Protein AF-A0A7S3ETW7-F1 (afdb_monomer)

Mean predicted aligned error: 9.95 Å

Solvent-accessible surface area (backbone atoms only — not comparable to full-atom values): 14357 Å² total; per-residue (Å²): 55,62,54,40,37,80,46,70,47,62,83,70,75,50,86,71,61,64,45,83,48,42,62,71,45,24,70,68,78,42,96,50,74,45,80,48,69,39,69,87,60,52,66,72,36,57,55,90,88,41,56,71,96,73,86,56,98,66,63,85,38,64,68,42,52,50,44,25,51,54,39,51,50,49,39,64,79,65,43,31,34,60,44,13,33,56,50,21,52,50,46,52,54,56,48,57,66,46,36,82,32,25,59,31,53,52,49,77,51,70,40,21,36,39,35,37,45,34,34,15,64,34,66,87,80,60,42,66,25,55,50,72,59,38,52,48,53,53,49,46,25,33,71,77,63,62,47,89,65,44,65,80,54,61,31,31,37,38,51,63,72,66,60,80,61,46,71,35,52,46,35,68,53,49,31,47,52,46,46,42,30,50,78,72,65,37,42,52,94,56,35,62,60,55,31,53,50,47,46,56,60,29,68,75,41,77,81,83,80,65,56,71,66,52,48,54,50,47,54,56,44,54,56,56,59,40,70,73,37,71,75,52,42,53,53,50,40,57,69,67,70,68,79,82,78,87,84,83,81,85,82,88,135

pLDDT: mean 85.45, std 20.32, range [30.09, 98.62]

Nearest PDB structures (foldseek):
  6gwi-assembly1_A  TM=8.695E-01  e=1.321E-10  Halomonas elongata DSM 2581
  3dxv-assembly1_B  TM=8.583E-01  e=7.375E-10  Achromobacter obae
  5m4d-assembly1_A-2  TM=8.325E-01  e=6.244E-10  Rhizobium freirei PRF 81
  2zuk-assembly1_A  TM=8.601E-01  e=1.603E-09  Achromobacter obae
  7qyf-assembly2_B  TM=8.055E-01  e=4.476E-10  Acidihalobacter

Organism: NCBI:txid156174

Structure (mmCIF, N/CA/C/O backbone):
data_AF-A0A7S3ETW7-F1
#
_entry.id   AF-A0A7S3ETW7-F1
#
loop_
_atom_site.group_PDB
_atom_site.id
_atom_site.type_symbol
_atom_site.label_atom_id
_atom_site.label_alt_id
_atom_site.label_comp_id
_atom_site.label_asym_id
_atom_site.label_entity_id
_atom_site.label_seq_id
_atom_site.pdbx_PDB_ins_code
_atom_site.Cartn_x
_atom_site.Cartn_y
_atom_site.Cartn_z
_atom_site.occupancy
_atom_site.B_iso_or_equiv
_atom_site.auth_seq_id
_atom_site.auth_comp_id
_atom_site.auth_asym_id
_atom_site.auth_atom_id
_atom_site.pdbx_PDB_model_num
ATOM 1 N N . GLY A 1 1 ? 4.527 -5.239 -9.289 1.00 93.31 1 GLY A N 1
ATOM 2 C CA . GLY A 1 1 ? 4.814 -5.814 -7.963 1.00 93.31 1 GLY A CA 1
ATOM 3 C C . GLY A 1 1 ? 3.889 -5.313 -6.867 1.00 93.31 1 GLY A C 1
ATOM 4 O O . GLY A 1 1 ? 3.435 -6.108 -6.065 1.00 93.31 1 GLY A O 1
ATOM 5 N N . ARG A 1 2 ? 3.605 -4.005 -6.783 1.00 96.50 2 ARG A N 1
ATOM 6 C CA . ARG A 1 2 ? 2.940 -3.395 -5.615 1.00 96.50 2 ARG A CA 1
ATOM 7 C C . ARG A 1 2 ? 1.516 -3.904 -5.317 1.00 96.50 2 ARG A C 1
ATOM 9 O O . ARG A 1 2 ? 1.164 -4.036 -4.151 1.00 96.50 2 ARG A O 1
ATOM 16 N N . ALA A 1 3 ? 0.727 -4.188 -6.349 1.00 96.38 3 ALA A N 1
ATOM 17 C CA . ALA A 1 3 ? -0.653 -4.658 -6.211 1.00 96.38 3 ALA A CA 1
ATOM 18 C C . ALA A 1 3 ? -0.772 -6.187 -6.035 1.00 96.38 3 ALA A C 1
ATOM 20 O O . ALA A 1 3 ? -1.863 -6.723 -6.149 1.00 96.38 3 ALA A O 1
ATOM 21 N N . GLY A 1 4 ? 0.341 -6.893 -5.794 1.00 95.88 4 GLY A N 1
ATOM 22 C CA . GLY A 1 4 ? 0.354 -8.359 -5.721 1.00 95.88 4 GLY A CA 1
ATOM 23 C C . GLY A 1 4 ? 0.509 -9.047 -7.075 1.00 95.88 4 GLY A C 1
ATOM 24 O O . GLY A 1 4 ? 0.453 -10.259 -7.146 1.00 95.88 4 GLY A O 1
ATOM 25 N N . GLU A 1 5 ? 0.757 -8.291 -8.141 1.00 96.50 5 GLU A N 1
ATOM 26 C CA . GLU A 1 5 ? 1.078 -8.817 -9.469 1.00 96.50 5 GLU A CA 1
ATOM 27 C C . GLU A 1 5 ? 2.242 -8.052 -10.083 1.00 96.50 5 GLU A C 1
ATOM 29 O O . 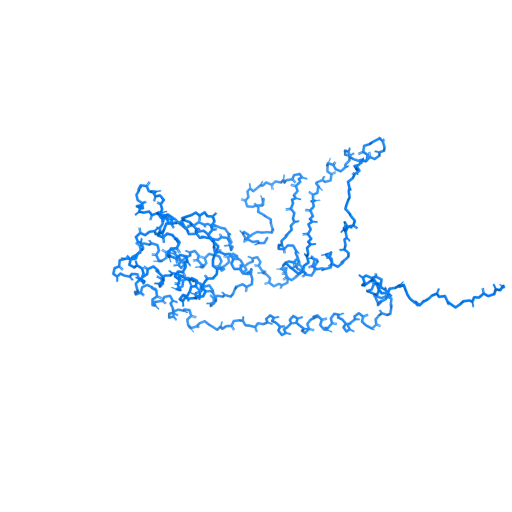GLU A 1 5 ? 2.533 -6.924 -9.662 1.00 96.50 5 GLU A O 1
ATOM 34 N N . TRP A 1 6 ? 2.899 -8.617 -11.101 1.00 94.94 6 TRP A N 1
ATOM 35 C CA . TRP A 1 6 ? 4.006 -7.944 -11.804 1.00 94.94 6 TRP A CA 1
ATOM 36 C C . TRP A 1 6 ? 3.592 -6.563 -12.316 1.00 94.94 6 TRP A C 1
ATOM 38 O O . TRP A 1 6 ? 4.266 -5.571 -12.022 1.00 94.94 6 TRP A O 1
ATOM 48 N N . PHE A 1 7 ? 2.421 -6.484 -12.946 1.00 96.25 7 PHE A N 1
ATOM 49 C CA . PHE A 1 7 ? 1.817 -5.251 -13.438 1.00 96.25 7 PHE A CA 1
ATOM 50 C C . PHE A 1 7 ? 0.331 -5.217 -13.088 1.00 96.25 7 PHE A C 1
ATOM 52 O O . PHE A 1 7 ? -0.345 -6.233 -13.199 1.00 96.25 7 PHE A O 1
ATOM 59 N N . GLY A 1 8 ? -0.191 -4.045 -12.711 1.00 94.25 8 GLY A N 1
ATOM 60 C CA . GLY A 1 8 ? -1.600 -3.902 -12.319 1.00 94.25 8 GLY A CA 1
ATOM 61 C C . GLY A 1 8 ? -2.587 -4.282 -13.427 1.00 94.25 8 GLY A C 1
ATOM 62 O O . GLY A 1 8 ? -3.630 -4.848 -13.136 1.00 94.25 8 GLY A O 1
ATOM 63 N N . VAL A 1 9 ? -2.223 -4.070 -14.697 1.00 95.25 9 VAL A N 1
ATOM 64 C CA . VAL A 1 9 ? -3.044 -4.458 -15.861 1.00 95.25 9 VAL A CA 1
ATOM 65 C C . VAL A 1 9 ? -3.357 -5.957 -15.909 1.00 95.25 9 VAL A C 1
ATOM 67 O O . VAL A 1 9 ? -4.415 -6.334 -16.402 1.00 95.25 9 VAL A O 1
ATOM 70 N N . ARG A 1 10 ? -2.495 -6.810 -15.329 1.00 95.25 10 ARG A N 1
ATOM 71 C CA . ARG A 1 10 ? -2.739 -8.258 -15.246 1.00 95.25 10 ARG A CA 1
ATOM 72 C C . ARG A 1 10 ? -3.917 -8.599 -14.342 1.00 95.25 10 ARG A C 1
ATOM 74 O O . ARG A 1 10 ? -4.672 -9.500 -14.673 1.00 95.25 10 ARG A O 1
ATOM 81 N N . LEU A 1 11 ? -4.114 -7.840 -13.263 1.00 94.31 11 LEU A N 1
ATOM 82 C CA . LEU A 1 11 ? -5.273 -8.003 -12.379 1.00 94.31 11 LEU A CA 1
ATOM 83 C C . LEU A 1 11 ? -6.588 -7.677 -13.097 1.00 94.31 11 LEU A C 1
ATOM 85 O O . LEU A 1 11 ? -7.629 -8.212 -12.742 1.00 94.31 11 LEU A O 1
ATOM 89 N N . ALA A 1 12 ? -6.534 -6.804 -14.104 1.00 93.00 12 ALA A N 1
ATOM 90 C CA . ALA A 1 12 ? -7.686 -6.418 -14.908 1.00 93.00 12 ALA A CA 1
ATOM 91 C C . ALA A 1 12 ? -7.866 -7.284 -16.171 1.00 93.00 12 ALA A C 1
ATOM 93 O O . ALA A 1 12 ? -8.784 -7.029 -16.942 1.00 93.00 12 ALA A O 1
ATOM 94 N N . GLY A 1 13 ? -6.981 -8.256 -16.430 1.00 95.62 13 GLY A N 1
ATOM 95 C CA . GLY A 1 13 ? -6.994 -9.028 -17.679 1.00 95.62 13 GLY A CA 1
ATOM 96 C C . GLY A 1 13 ? -6.744 -8.180 -18.935 1.00 95.62 13 GLY A C 1
ATOM 97 O O . GLY A 1 13 ? -7.158 -8.561 -20.025 1.00 95.62 13 GLY A O 1
ATOM 98 N N . VAL A 1 14 ? -6.089 -7.022 -18.795 1.00 95.56 14 VAL A N 1
ATOM 99 C CA . VAL A 1 14 ? -5.861 -6.072 -19.892 1.00 95.56 14 VAL A CA 1
ATOM 100 C C . VAL A 1 14 ? -4.467 -6.257 -20.484 1.00 95.56 14 VAL A C 1
ATOM 102 O O . VAL A 1 14 ? -3.468 -6.279 -19.760 1.00 95.56 14 VAL A O 1
ATOM 105 N N . GLN A 1 15 ? -4.394 -6.301 -21.815 1.00 94.44 15 GLN A N 1
ATOM 106 C CA . GLN A 1 15 ? -3.150 -6.198 -22.576 1.00 94.44 15 GLN A CA 1
ATOM 107 C C . GLN A 1 15 ? -3.006 -4.771 -23.133 1.00 94.44 15 GLN A C 1
ATOM 109 O O . GLN A 1 15 ? -3.675 -4.432 -24.108 1.00 94.44 15 GLN A O 1
ATOM 114 N N . PRO A 1 16 ? -2.178 -3.911 -22.516 1.00 94.50 16 PRO A N 1
ATOM 115 C CA . PRO A 1 16 ? -2.035 -2.531 -22.954 1.00 94.50 16 PRO A CA 1
ATOM 116 C C . PRO A 1 16 ? -1.105 -2.402 -24.165 1.00 94.50 16 PRO A C 1
ATOM 118 O O . PRO A 1 16 ? -0.108 -3.111 -24.290 1.00 94.50 16 PRO A O 1
ATOM 121 N N . ASP A 1 17 ? -1.391 -1.409 -25.000 1.00 94.44 17 ASP A N 1
ATOM 122 C CA . ASP A 1 17 ? -0.510 -0.960 -26.080 1.00 94.44 17 ASP A CA 1
ATOM 123 C C . ASP A 1 17 ? 0.677 -0.126 -25.606 1.00 94.44 17 ASP A C 1
ATOM 125 O O . ASP A 1 17 ? 1.761 -0.156 -26.189 1.00 94.44 17 ASP A O 1
ATOM 129 N N . LEU A 1 18 ? 0.448 0.648 -24.550 1.00 95.19 18 LEU A N 1
ATOM 130 C CA . LEU A 1 18 ? 1.395 1.583 -23.971 1.00 95.19 18 LEU A CA 1
ATOM 131 C C . LEU A 1 18 ? 1.361 1.425 -22.453 1.00 95.19 18 LEU A C 1
ATOM 133 O O . LEU A 1 18 ? 0.289 1.350 -21.849 1.00 95.19 18 LEU A O 1
ATOM 137 N N . MET A 1 19 ? 2.529 1.409 -21.817 1.00 96.38 19 MET A N 1
ATOM 138 C CA . MET A 1 19 ? 2.645 1.397 -20.360 1.00 96.38 19 MET A CA 1
ATOM 139 C C . MET A 1 19 ? 3.656 2.431 -19.882 1.00 96.38 19 MET A C 1
ATOM 141 O O . MET A 1 19 ? 4.736 2.568 -20.446 1.00 96.38 19 MET A O 1
ATOM 145 N N . SER A 1 20 ? 3.332 3.104 -18.779 1.00 96.69 20 SER A N 1
ATOM 146 C CA . SER A 1 20 ? 4.262 3.981 -18.067 1.00 96.69 20 SER A CA 1
ATOM 147 C C . SER A 1 20 ? 4.770 3.291 -16.802 1.00 96.69 20 SER A C 1
ATOM 149 O O . SER A 1 20 ? 3.981 2.866 -15.954 1.00 96.69 20 SER A O 1
ATOM 151 N N . LEU A 1 21 ? 6.091 3.173 -16.671 1.00 96.88 21 LEU A N 1
ATOM 152 C CA . LEU A 1 21 ? 6.770 2.539 -15.541 1.00 96.88 21 LEU A CA 1
ATOM 153 C C . LEU A 1 21 ? 7.750 3.528 -14.904 1.00 96.88 21 LEU A C 1
ATOM 155 O O . LEU A 1 21 ? 8.465 4.238 -15.602 1.00 96.88 21 LEU A O 1
ATOM 159 N N . SER A 1 22 ? 7.801 3.581 -13.573 1.00 96.44 22 SER A N 1
ATOM 160 C CA . SER A 1 22 ? 8.731 4.425 -12.803 1.00 96.44 22 SER A CA 1
ATOM 161 C C . SER A 1 22 ? 8.717 3.976 -11.329 1.00 96.44 22 SER A C 1
ATOM 163 O O . SER A 1 22 ? 8.374 2.827 -11.041 1.00 96.44 22 SER A O 1
ATOM 165 N N . LYS A 1 23 ? 9.029 4.866 -10.379 1.00 96.31 23 LYS A N 1
ATOM 166 C CA . LYS A 1 23 ? 8.943 4.673 -8.921 1.00 96.31 23 LYS A CA 1
ATOM 167 C C . LYS A 1 23 ? 9.633 3.383 -8.456 1.00 96.31 23 LYS A C 1
ATOM 169 O O . LYS A 1 23 ? 10.847 3.341 -8.309 1.00 96.31 23 LYS A O 1
ATOM 174 N N . GLY A 1 24 ? 8.850 2.321 -8.252 1.00 95.19 24 GLY A N 1
ATOM 175 C CA . GLY A 1 24 ? 9.335 1.010 -7.828 1.00 95.19 24 GLY A CA 1
ATOM 176 C C . GLY A 1 24 ? 10.252 0.325 -8.840 1.00 95.19 24 GLY A C 1
ATOM 177 O O . GLY A 1 24 ? 10.905 -0.635 -8.459 1.00 95.19 24 GLY A O 1
ATOM 178 N N . LEU A 1 25 ? 10.333 0.819 -10.083 1.00 95.94 25 LEU A N 1
ATOM 179 C CA . LEU A 1 25 ? 11.259 0.318 -11.102 1.00 95.94 25 LEU A CA 1
ATOM 180 C C . LEU A 1 25 ? 12.718 0.354 -10.627 1.00 95.94 25 LEU A C 1
ATOM 182 O O . LEU A 1 25 ? 13.453 -0.582 -10.894 1.00 95.94 25 LEU A O 1
ATOM 186 N N . THR A 1 26 ? 13.106 1.394 -9.891 1.00 95.50 26 THR A N 1
ATOM 187 C CA . THR A 1 26 ? 14.449 1.555 -9.305 1.00 95.50 26 THR A CA 1
ATOM 188 C C . THR A 1 26 ? 14.414 1.544 -7.779 1.00 95.50 26 THR A C 1
ATOM 190 O O . THR A 1 26 ? 15.363 1.991 -7.144 1.00 95.50 26 THR A O 1
ATOM 193 N N . ALA A 1 27 ? 13.285 1.149 -7.176 1.00 94.81 27 ALA A N 1
ATOM 194 C CA . ALA A 1 27 ? 13.011 1.252 -5.738 1.00 94.81 27 ALA A CA 1
ATOM 195 C C . ALA A 1 27 ? 13.289 2.643 -5.113 1.00 94.81 27 ALA A C 1
ATOM 197 O O . ALA A 1 27 ? 13.424 2.761 -3.900 1.00 94.81 27 ALA A O 1
ATOM 198 N N . GLY A 1 28 ? 13.330 3.705 -5.929 1.00 94.44 28 GLY A N 1
ATOM 199 C CA . GLY A 1 28 ? 13.664 5.063 -5.490 1.00 94.44 28 GLY A CA 1
ATOM 200 C C . GLY A 1 28 ? 15.163 5.385 -5.431 1.00 94.44 28 GLY A C 1
ATOM 201 O O . GLY A 1 28 ? 15.500 6.519 -5.114 1.00 94.44 28 GLY A O 1
ATOM 202 N N . TYR A 1 29 ? 16.056 4.449 -5.779 1.00 94.50 29 TYR A N 1
ATOM 203 C CA . TYR A 1 29 ? 17.510 4.676 -5.772 1.00 94.50 29 TYR A CA 1
ATOM 204 C C . TYR A 1 29 ? 17.994 5.606 -6.891 1.00 94.50 29 TYR A C 1
ATOM 206 O O . TYR A 1 29 ? 19.026 6.255 -6.746 1.00 94.50 29 TYR A O 1
ATOM 214 N N . PHE A 1 30 ? 17.270 5.675 -8.011 1.00 95.50 30 PHE A N 1
ATOM 215 C CA . PHE A 1 30 ? 17.608 6.548 -9.136 1.00 95.50 30 PHE A CA 1
ATOM 216 C C . PHE A 1 30 ? 16.337 7.056 -9.837 1.00 95.50 30 PHE A C 1
ATOM 218 O O . PHE A 1 30 ? 15.414 6.259 -10.048 1.00 95.50 30 PHE A O 1
ATOM 225 N N . PRO A 1 31 ? 16.250 8.343 -10.228 1.00 96.31 31 PRO A N 1
ATOM 226 C CA . PRO A 1 31 ? 15.110 8.868 -10.975 1.00 96.31 31 PRO A CA 1
ATOM 227 C C . PRO A 1 31 ? 15.067 8.257 -12.381 1.00 96.31 31 PRO A C 1
ATOM 229 O O . PRO A 1 31 ? 15.891 8.568 -13.236 1.00 96.31 31 PRO A O 1
ATOM 232 N N . PHE A 1 32 ? 14.108 7.364 -12.626 1.00 94.31 32 PHE A N 1
ATOM 233 C CA . PHE A 1 32 ? 14.017 6.633 -13.888 1.00 94.31 32 PHE A CA 1
ATOM 234 C C . PHE A 1 32 ? 12.562 6.387 -14.289 1.00 94.31 32 PHE A C 1
ATOM 236 O O . PHE A 1 32 ? 11.705 6.082 -13.449 1.00 94.31 32 PHE A O 1
ATOM 243 N N . GLY A 1 33 ? 12.284 6.527 -15.581 1.00 96.06 33 GLY A N 1
ATOM 244 C CA . GLY A 1 33 ? 10.968 6.326 -16.172 1.00 96.06 33 GLY A CA 1
ATOM 245 C C . GLY A 1 33 ? 11.086 5.619 -17.516 1.00 96.06 33 GLY A C 1
ATOM 246 O O . GLY A 1 33 ? 12.054 5.821 -18.242 1.00 96.06 33 GLY A O 1
ATOM 247 N N . VAL A 1 34 ? 10.104 4.780 -17.829 1.00 95.62 34 VAL A N 1
ATOM 248 C CA . VAL A 1 34 ? 10.030 4.015 -19.076 1.00 95.62 34 VAL A CA 1
ATOM 249 C C . VAL A 1 34 ? 8.628 4.159 -19.652 1.00 95.62 34 VAL A C 1
ATOM 251 O O . VAL A 1 34 ? 7.642 3.897 -18.961 1.00 95.62 34 VAL A O 1
ATOM 254 N N . ALA A 1 35 ? 8.552 4.547 -20.923 1.00 94.38 35 ALA A N 1
ATOM 255 C CA . ALA A 1 35 ? 7.371 4.374 -21.755 1.00 94.38 35 ALA A CA 1
ATOM 256 C C . ALA A 1 35 ? 7.566 3.086 -22.565 1.00 94.38 35 ALA A C 1
ATOM 258 O O . ALA A 1 35 ? 8.355 3.052 -23.505 1.00 94.38 35 ALA A O 1
ATOM 259 N N . ALA A 1 36 ? 6.911 2.004 -22.148 1.00 93.75 36 ALA A N 1
ATOM 260 C CA . ALA A 1 36 ? 6.931 0.748 -22.883 1.00 93.75 36 ALA A CA 1
ATOM 261 C C . ALA A 1 36 ? 5.863 0.794 -23.977 1.00 93.75 36 ALA A C 1
ATOM 263 O O . ALA A 1 36 ? 4.715 1.150 -23.705 1.00 93.75 36 ALA A O 1
ATOM 264 N N . VAL A 1 37 ? 6.255 0.430 -25.195 1.00 92.25 37 VAL A N 1
ATOM 265 C CA . VAL A 1 37 ? 5.415 0.488 -26.392 1.00 92.25 37 VAL A CA 1
ATOM 266 C C . VAL A 1 37 ? 5.309 -0.906 -26.985 1.00 92.25 37 VAL A C 1
ATOM 268 O O . VAL A 1 37 ? 6.316 -1.594 -27.149 1.00 92.25 37 VAL A O 1
ATOM 271 N N . HIS A 1 38 ? 4.090 -1.339 -27.292 1.00 92.50 38 HIS A N 1
ATOM 272 C CA . HIS A 1 38 ? 3.864 -2.601 -27.976 1.00 92.50 38 HIS A CA 1
ATOM 273 C C . HIS A 1 38 ? 4.446 -2.545 -29.395 1.00 92.50 38 HIS A C 1
ATOM 275 O O . HIS A 1 38 ? 4.234 -1.571 -30.116 1.00 92.50 38 HIS A O 1
ATOM 281 N N . ALA A 1 39 ? 5.123 -3.611 -29.832 1.00 89.44 39 ALA A N 1
ATOM 282 C CA . ALA A 1 39 ? 5.825 -3.657 -31.121 1.00 89.44 39 ALA A CA 1
ATOM 283 C C . ALA A 1 39 ? 4.937 -3.266 -32.319 1.00 89.44 39 ALA A C 1
ATOM 285 O O . ALA A 1 39 ? 5.381 -2.554 -33.211 1.00 89.44 39 ALA A O 1
ATOM 286 N N . ARG A 1 40 ? 3.646 -3.634 -32.288 1.00 88.56 40 ARG A N 1
ATOM 287 C CA . ARG A 1 40 ? 2.660 -3.261 -33.325 1.00 88.56 40 ARG A CA 1
ATOM 288 C C . ARG A 1 40 ? 2.536 -1.754 -33.582 1.00 88.56 40 ARG A C 1
ATOM 290 O O . ARG A 1 40 ? 2.116 -1.370 -34.664 1.00 88.56 40 ARG A O 1
ATOM 297 N N . LEU A 1 41 ? 2.869 -0.922 -32.595 1.00 88.88 41 LEU A N 1
ATOM 298 C CA . LEU A 1 41 ? 2.855 0.534 -32.724 1.00 88.88 41 LEU A CA 1
ATOM 299 C C . LEU A 1 41 ? 4.207 1.104 -33.158 1.00 88.88 41 LEU A C 1
ATOM 301 O O . LEU A 1 41 ? 4.248 2.216 -33.666 1.00 88.88 41 LEU A O 1
ATOM 305 N N . VAL A 1 42 ? 5.304 0.364 -32.978 1.00 86.06 42 VAL A N 1
ATOM 306 C CA . VAL A 1 42 ? 6.654 0.832 -33.326 1.00 86.06 42 VAL A CA 1
ATOM 307 C C . VAL A 1 42 ? 6.780 1.040 -34.834 1.00 86.06 42 VAL A C 1
ATOM 309 O O . VAL A 1 42 ? 7.304 2.068 -35.251 1.00 86.06 42 VAL A O 1
ATOM 312 N N . HIS A 1 43 ? 6.196 0.146 -35.641 1.00 81.94 43 HIS A N 1
ATOM 313 C CA . HIS A 1 43 ? 6.191 0.251 -37.106 1.00 81.94 43 HIS A CA 1
ATOM 314 C C . HIS A 1 43 ? 5.571 1.548 -37.637 1.00 81.94 43 HIS A C 1
ATOM 316 O O . HIS A 1 43 ? 5.943 2.011 -38.710 1.00 81.94 43 HIS A O 1
ATOM 322 N N . ALA A 1 44 ? 4.658 2.174 -36.885 1.00 83.25 44 ALA A N 1
ATOM 323 C CA . ALA A 1 44 ? 4.076 3.457 -37.276 1.00 83.25 44 ALA A CA 1
ATOM 324 C C . ALA A 1 44 ? 5.101 4.607 -37.263 1.00 83.25 44 ALA A C 1
ATOM 326 O O . ALA A 1 44 ? 4.846 5.646 -37.864 1.00 83.25 44 ALA A O 1
ATOM 327 N N . PHE A 1 45 ? 6.245 4.418 -36.597 1.00 82.88 45 PHE A N 1
ATOM 328 C CA . PHE A 1 45 ? 7.308 5.412 -36.446 1.00 82.88 45 PHE A CA 1
ATOM 329 C C . PHE A 1 45 ? 8.603 5.033 -37.183 1.00 82.88 45 PHE A C 1
ATOM 331 O O . PHE A 1 45 ? 9.645 5.662 -36.981 1.00 82.88 45 PHE A O 1
ATOM 338 N N . GLU A 1 46 ? 8.565 3.991 -38.016 1.00 82.50 46 GLU A N 1
ATOM 339 C CA . GLU A 1 46 ? 9.719 3.530 -38.786 1.00 82.50 46 GLU A CA 1
ATOM 340 C C . GLU A 1 46 ? 9.834 4.280 -40.123 1.00 82.50 46 GLU A C 1
ATOM 342 O O . GLU A 1 46 ? 8.865 4.428 -40.868 1.00 82.50 46 GLU A O 1
ATOM 347 N N . GLY A 1 47 ? 11.053 4.725 -40.447 1.00 76.06 47 GLY A N 1
ATOM 348 C CA . GLY A 1 47 ? 11.380 5.367 -41.724 1.00 76.06 47 GLY A CA 1
ATOM 349 C C . GLY A 1 47 ? 10.965 6.839 -41.830 1.00 76.06 47 GLY A C 1
ATOM 350 O O . GLY A 1 47 ? 10.092 7.331 -41.121 1.00 76.06 47 GLY A O 1
ATOM 351 N N . ALA A 1 48 ? 11.622 7.581 -42.724 1.00 71.69 48 ALA A N 1
ATOM 352 C CA . ALA A 1 48 ? 11.211 8.946 -43.048 1.00 71.69 48 ALA A CA 1
ATOM 353 C C . ALA A 1 48 ? 9.886 8.924 -43.843 1.00 71.69 48 ALA A C 1
ATOM 355 O O . ALA A 1 48 ? 9.740 8.070 -44.719 1.00 71.69 48 ALA A O 1
ATOM 356 N N . PRO A 1 49 ? 8.934 9.845 -43.591 1.00 80.44 49 PRO A N 1
ATOM 357 C CA . PRO A 1 49 ? 8.983 10.986 -42.665 1.00 80.44 49 PRO A CA 1
ATOM 358 C C . PRO A 1 49 ? 8.447 10.688 -41.247 1.00 80.44 49 PRO A C 1
ATOM 360 O O . PRO A 1 49 ? 8.262 11.612 -40.462 1.00 80.44 49 PRO A O 1
ATOM 363 N N . ASN A 1 50 ? 8.189 9.425 -40.908 1.00 82.06 50 ASN A N 1
ATOM 364 C CA . ASN A 1 50 ? 7.448 9.016 -39.709 1.00 82.06 50 ASN A CA 1
ATOM 365 C C . ASN A 1 50 ? 8.305 8.900 -38.433 1.00 82.06 50 ASN A C 1
ATOM 367 O O . ASN A 1 50 ? 7.799 8.503 -37.384 1.00 82.06 50 ASN A O 1
ATOM 371 N N . LEU A 1 51 ? 9.594 9.250 -38.499 1.00 81.88 51 LEU A N 1
ATOM 372 C CA . LEU A 1 51 ? 10.498 9.220 -37.348 1.00 81.88 51 LEU A CA 1
ATOM 373 C C . LEU A 1 51 ? 9.962 10.095 -36.210 1.00 81.88 51 LEU A C 1
ATOM 375 O O . LEU A 1 51 ? 9.658 11.267 -36.416 1.00 81.88 51 LEU A O 1
ATOM 379 N N . MET A 1 52 ? 9.904 9.546 -34.997 1.00 81.75 52 MET A N 1
ATOM 380 C CA . MET A 1 52 ? 9.438 10.270 -33.814 1.00 81.75 52 MET A CA 1
ATOM 381 C C . MET A 1 52 ? 10.563 11.154 -33.238 1.00 81.75 52 MET A C 1
ATOM 383 O O . MET A 1 52 ? 11.516 10.613 -32.669 1.00 81.75 52 MET A O 1
ATOM 387 N N . PRO A 1 53 ? 10.479 12.501 -33.313 1.00 83.69 53 PRO A N 1
ATOM 388 C CA . PRO A 1 53 ? 11.508 13.396 -32.789 1.00 83.69 53 PRO A CA 1
ATOM 389 C C . PRO A 1 53 ? 11.323 13.587 -31.277 1.00 83.69 53 PRO A C 1
ATOM 391 O O . PRO A 1 53 ? 10.967 14.664 -30.801 1.00 83.69 53 PRO A O 1
ATOM 394 N N . HIS A 1 54 ? 11.517 12.515 -30.509 1.00 88.44 54 HIS A N 1
ATOM 395 C CA . HIS A 1 54 ? 11.348 12.519 -29.060 1.00 88.44 54 HIS A CA 1
ATOM 396 C C . HIS A 1 54 ? 12.556 11.900 -28.360 1.00 88.44 54 HIS A C 1
ATOM 398 O O . HIS A 1 54 ? 12.969 10.783 -28.661 1.00 88.44 54 HIS A O 1
ATOM 404 N N . GLY A 1 55 ? 13.103 12.624 -27.390 1.00 85.75 55 GLY A N 1
ATOM 405 C CA . GLY A 1 55 ? 14.220 12.174 -26.577 1.00 85.75 55 GLY A CA 1
ATOM 406 C C . GLY A 1 55 ? 14.572 13.217 -25.528 1.00 85.75 55 GLY A C 1
ATOM 407 O O . GLY A 1 55 ? 14.381 14.415 -25.727 1.00 85.75 55 GLY A O 1
ATOM 408 N N . PHE A 1 56 ? 15.082 12.750 -24.398 1.00 91.19 56 PHE A N 1
ATOM 409 C CA . PHE A 1 56 ? 15.619 13.580 -23.328 1.00 91.19 56 PHE A CA 1
ATOM 410 C C . PHE A 1 56 ? 17.126 13.362 -23.241 1.00 91.19 56 PHE A C 1
ATOM 412 O O . PHE A 1 56 ? 17.611 12.273 -23.548 1.00 91.19 56 PHE A O 1
ATOM 419 N N . THR A 1 57 ? 17.862 14.351 -22.731 1.00 93.50 57 THR A N 1
ATOM 420 C CA . THR A 1 57 ? 19.323 14.269 -22.547 1.00 93.50 57 THR A CA 1
ATOM 421 C C . THR A 1 57 ? 19.759 13.014 -21.784 1.00 93.50 57 THR A C 1
ATOM 423 O O . THR A 1 57 ? 20.793 12.434 -22.087 1.00 93.50 57 THR A O 1
ATOM 426 N N . ASN A 1 58 ? 18.937 12.559 -20.830 1.00 91.31 58 ASN A N 1
ATOM 427 C CA . ASN A 1 58 ? 19.230 11.411 -19.967 1.00 91.31 58 ASN A CA 1
ATOM 428 C C . ASN A 1 58 ? 18.460 10.135 -20.365 1.00 91.31 58 ASN A C 1
ATOM 430 O O . ASN A 1 58 ? 18.338 9.209 -19.557 1.00 91.3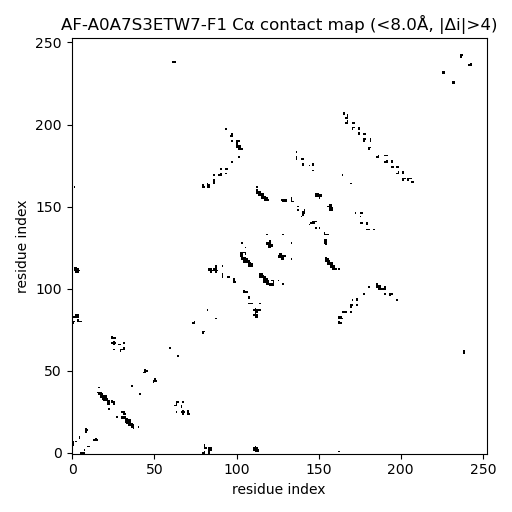1 58 ASN A O 1
ATOM 434 N N . CYS A 1 59 ? 17.900 10.069 -21.578 1.00 92.31 59 CYS A N 1
ATOM 435 C CA . CYS A 1 59 ? 17.264 8.849 -22.077 1.00 92.31 59 CYS A CA 1
ATOM 436 C C . CYS A 1 59 ? 18.256 7.680 -22.065 1.00 92.31 59 CYS A C 1
ATOM 438 O O . CYS A 1 59 ? 19.365 7.791 -22.575 1.00 92.31 59 CYS A O 1
ATOM 440 N N . GLY A 1 60 ? 17.852 6.552 -21.475 1.00 91.81 60 GLY A N 1
ATOM 441 C CA . GLY A 1 60 ? 18.698 5.358 -21.405 1.00 91.81 60 GLY A CA 1
ATOM 442 C C . GLY A 1 60 ? 19.918 5.494 -20.488 1.00 91.81 60 GLY A C 1
ATOM 443 O O . GLY A 1 60 ? 20.876 4.746 -20.663 1.00 91.81 60 GLY A O 1
ATOM 444 N N . HIS A 1 61 ? 19.901 6.421 -19.516 1.00 95.94 61 HIS A N 1
ATOM 445 C CA . HIS A 1 61 ? 21.043 6.648 -18.626 1.00 95.94 61 HIS A CA 1
ATOM 446 C C . HIS A 1 61 ? 21.518 5.337 -17.958 1.00 95.94 61 HIS A C 1
ATOM 448 O O . HIS A 1 61 ? 20.745 4.722 -17.213 1.00 95.94 61 HIS A O 1
ATOM 454 N N . PRO A 1 62 ? 22.790 4.925 -18.138 1.00 93.50 62 PRO A N 1
ATOM 455 C CA . PRO A 1 62 ? 23.259 3.583 -17.781 1.00 93.50 62 PRO A CA 1
ATOM 456 C C . PRO A 1 62 ? 23.135 3.273 -16.285 1.00 93.50 62 PRO A C 1
ATOM 458 O O . PRO A 1 62 ? 22.750 2.167 -15.918 1.00 93.50 62 PRO A O 1
ATOM 461 N N . VAL A 1 63 ? 23.367 4.258 -15.410 1.00 94.62 63 VAL A N 1
ATOM 462 C CA . VAL A 1 63 ? 23.174 4.097 -13.954 1.00 94.62 63 VAL A CA 1
ATOM 463 C C . VAL A 1 63 ? 21.709 3.812 -13.595 1.00 94.62 63 VAL A C 1
ATOM 465 O O . VAL A 1 63 ? 21.434 2.948 -12.764 1.00 94.62 63 VAL A O 1
ATOM 468 N N . GLY A 1 64 ? 20.757 4.487 -14.248 1.00 93.56 64 GLY A N 1
ATOM 469 C CA . GLY A 1 64 ? 19.331 4.246 -14.033 1.00 93.56 64 GLY A CA 1
ATOM 470 C C . GLY A 1 64 ? 18.903 2.868 -14.534 1.00 93.56 64 GLY A C 1
ATOM 471 O O . GLY A 1 64 ? 18.182 2.159 -13.832 1.00 93.56 64 GLY A O 1
ATOM 472 N N . CYS A 1 65 ? 19.424 2.450 -15.692 1.00 94.38 65 CYS A N 1
ATOM 473 C CA . CYS A 1 65 ? 19.234 1.100 -16.225 1.00 94.38 65 CYS A CA 1
ATOM 474 C C . CYS A 1 65 ? 19.777 0.028 -15.266 1.00 94.38 65 CYS A C 1
ATOM 476 O O . CYS A 1 65 ? 19.067 -0.928 -14.958 1.00 94.38 65 CYS A O 1
ATOM 478 N N . ALA A 1 66 ? 20.994 0.202 -14.741 1.00 95.25 66 ALA A N 1
ATOM 479 C CA . ALA A 1 66 ? 21.603 -0.733 -13.794 1.00 95.25 66 ALA A CA 1
ATOM 480 C C . ALA A 1 66 ? 20.793 -0.846 -12.490 1.00 95.25 66 ALA A C 1
ATOM 482 O O . ALA A 1 66 ? 20.509 -1.954 -12.032 1.00 95.25 66 ALA A O 1
ATOM 483 N N . ALA A 1 67 ? 20.348 0.284 -11.927 1.00 94.50 67 ALA A N 1
ATOM 484 C CA . ALA A 1 67 ? 19.486 0.296 -10.745 1.00 94.50 67 ALA A CA 1
ATOM 485 C C . ALA A 1 67 ? 18.144 -0.416 -10.997 1.00 94.50 67 ALA A C 1
ATOM 487 O O . ALA A 1 67 ? 17.647 -1.139 -10.127 1.00 94.50 67 ALA A O 1
ATOM 488 N N . ALA A 1 68 ? 17.562 -0.241 -12.188 1.00 95.69 68 ALA A N 1
ATOM 489 C CA . ALA A 1 68 ? 16.323 -0.909 -12.569 1.00 95.69 68 ALA A CA 1
ATOM 490 C C . ALA A 1 68 ? 16.498 -2.430 -12.696 1.00 95.69 68 ALA A C 1
ATOM 492 O O . ALA A 1 68 ? 15.699 -3.186 -12.142 1.00 95.69 68 ALA A O 1
ATOM 493 N N . ILE A 1 69 ? 17.564 -2.883 -13.365 1.00 96.38 69 ILE A N 1
ATOM 494 C CA . ILE A 1 69 ? 17.890 -4.310 -13.514 1.00 96.38 69 ILE A CA 1
ATOM 495 C C . ILE A 1 69 ? 18.082 -4.955 -12.139 1.00 96.38 69 ILE A C 1
ATOM 497 O O . ILE A 1 69 ? 17.390 -5.923 -11.826 1.00 96.38 69 ILE A O 1
ATOM 501 N N . ALA A 1 70 ? 18.920 -4.363 -11.282 1.00 96.12 70 ALA A N 1
ATOM 502 C CA . ALA A 1 70 ? 19.172 -4.874 -9.936 1.00 96.12 70 ALA A CA 1
ATOM 503 C C . ALA A 1 70 ? 17.885 -4.960 -9.095 1.00 96.12 70 ALA A C 1
ATOM 505 O O . ALA A 1 70 ? 17.667 -5.931 -8.370 1.00 96.12 70 ALA A O 1
ATOM 506 N N . THR A 1 71 ? 16.990 -3.975 -9.220 1.00 96.38 71 THR A N 1
ATOM 507 C CA . THR A 1 71 ? 15.692 -3.987 -8.530 1.00 96.38 71 THR A CA 1
ATOM 508 C C . THR A 1 71 ? 14.799 -5.128 -9.028 1.00 96.38 71 THR A C 1
ATOM 510 O O . THR A 1 71 ? 14.200 -5.843 -8.224 1.00 96.38 71 THR A O 1
ATOM 513 N N . ILE A 1 72 ? 14.709 -5.330 -10.346 1.00 96.25 72 ILE A N 1
ATOM 514 C CA . ILE A 1 72 ? 13.907 -6.406 -10.947 1.00 96.25 72 ILE A CA 1
ATOM 515 C C . ILE A 1 72 ? 14.455 -7.782 -10.550 1.00 96.25 72 ILE A C 1
ATOM 517 O O . ILE A 1 72 ? 13.676 -8.667 -10.196 1.00 96.25 72 ILE A O 1
ATOM 521 N N . GLU A 1 73 ? 15.774 -7.966 -10.583 1.00 95.94 73 GLU A N 1
ATOM 522 C CA . GLU A 1 73 ? 16.436 -9.199 -10.145 1.00 95.94 73 GLU A CA 1
ATOM 523 C C . GLU A 1 73 ? 16.158 -9.489 -8.675 1.00 95.94 73 GLU A C 1
ATOM 525 O O . GLU A 1 73 ? 15.744 -10.597 -8.336 1.00 95.94 73 GLU A O 1
ATOM 530 N N . TYR A 1 74 ? 16.293 -8.478 -7.816 1.00 95.62 74 TYR A N 1
ATOM 531 C CA . TYR A 1 74 ? 15.993 -8.606 -6.397 1.00 95.62 74 TYR A CA 1
ATOM 532 C C . TYR A 1 74 ? 14.535 -9.032 -6.159 1.00 95.62 74 TYR A C 1
ATOM 534 O O . TYR A 1 74 ? 14.286 -9.942 -5.365 1.00 95.62 74 TYR A O 1
ATOM 542 N N . ILE A 1 75 ? 13.578 -8.431 -6.880 1.00 96.12 75 ILE A N 1
ATOM 543 C CA . ILE A 1 75 ? 12.153 -8.792 -6.797 1.00 96.12 75 ILE A CA 1
ATOM 544 C C . ILE A 1 75 ? 11.931 -10.271 -7.135 1.00 96.12 75 ILE A C 1
ATOM 546 O O . ILE A 1 75 ? 11.160 -10.929 -6.436 1.00 96.12 75 ILE A O 1
ATOM 550 N N . LYS A 1 76 ? 12.600 -10.790 -8.176 1.00 95.50 76 LYS A N 1
ATOM 551 C CA . LYS A 1 76 ? 12.502 -12.202 -8.589 1.00 95.50 76 LYS A CA 1
ATOM 552 C C . LYS A 1 76 ? 13.136 -13.140 -7.565 1.00 95.50 76 LYS A C 1
ATOM 554 O O . LYS A 1 76 ? 12.508 -14.109 -7.161 1.00 95.50 76 LYS A O 1
ATOM 559 N N . GLN A 1 77 ? 14.370 -12.852 -7.156 1.00 95.88 77 GLN A N 1
ATOM 560 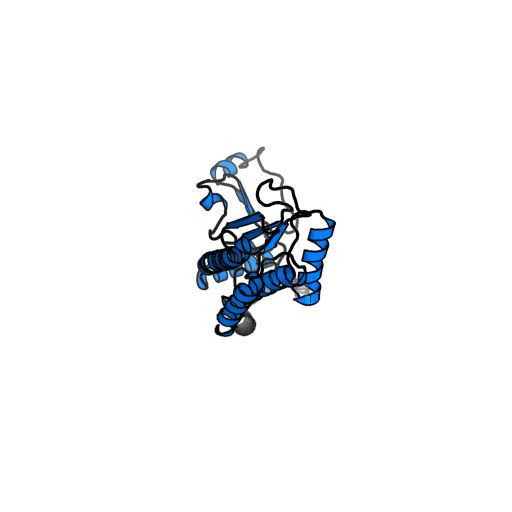C CA . GLN A 1 77 ? 15.172 -13.735 -6.302 1.00 95.88 77 GLN A CA 1
ATOM 561 C C . GLN A 1 77 ? 14.596 -13.894 -4.891 1.00 95.88 77 GLN A C 1
ATOM 563 O O . GLN A 1 77 ? 14.797 -14.931 -4.270 1.00 95.88 77 GLN A O 1
ATOM 568 N N . ASN A 1 78 ? 13.900 -12.875 -4.384 1.00 94.06 78 ASN A N 1
ATOM 569 C CA . ASN A 1 78 ? 13.407 -12.842 -3.004 1.00 94.06 78 ASN A CA 1
ATOM 570 C C . ASN A 1 78 ? 11.886 -13.011 -2.899 1.00 94.06 78 ASN A C 1
ATOM 572 O O . ASN A 1 78 ? 11.329 -12.725 -1.843 1.00 94.06 78 ASN A O 1
ATOM 576 N N . ASP A 1 79 ? 11.219 -13.400 -3.992 1.00 95.81 79 ASP A N 1
ATOM 577 C CA . ASP A 1 79 ? 9.757 -13.510 -4.080 1.00 95.81 79 ASP A CA 1
ATOM 578 C C . ASP A 1 79 ? 9.020 -12.313 -3.442 1.00 95.81 79 ASP A C 1
ATOM 580 O O . ASP A 1 79 ? 8.135 -12.420 -2.587 1.00 95.81 79 ASP A O 1
ATOM 584 N N . VAL A 1 80 ? 9.424 -11.104 -3.842 1.00 97.00 80 VAL A N 1
ATOM 585 C CA . VAL A 1 80 ? 8.878 -9.876 -3.246 1.00 97.00 80 VAL A CA 1
ATOM 586 C C . VAL A 1 80 ? 7.383 -9.734 -3.549 1.00 97.00 80 VAL A C 1
ATOM 588 O O . VAL A 1 80 ? 6.650 -9.132 -2.767 1.00 97.00 80 VAL A O 1
ATOM 591 N N . ILE A 1 81 ? 6.910 -10.279 -4.675 1.00 97.50 81 ILE A N 1
ATOM 592 C CA . ILE A 1 81 ? 5.489 -10.241 -5.041 1.00 97.50 81 ILE A CA 1
ATOM 593 C C . ILE A 1 81 ? 4.678 -11.185 -4.149 1.00 97.50 81 ILE A C 1
ATOM 595 O O . ILE A 1 81 ? 3.648 -10.743 -3.638 1.00 97.50 81 ILE A O 1
AT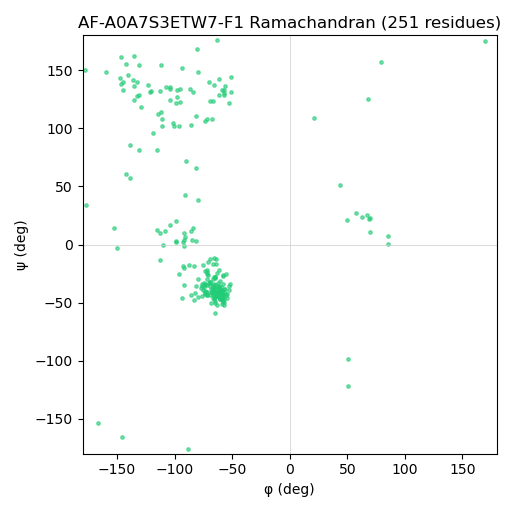OM 599 N N . GLY A 1 82 ? 5.162 -12.404 -3.884 1.00 97.81 82 GLY A N 1
ATOM 600 C CA . GLY A 1 82 ? 4.539 -13.304 -2.914 1.00 97.81 82 GLY A CA 1
ATOM 601 C C . GLY A 1 82 ? 4.475 -12.683 -1.517 1.00 97.81 82 GLY A C 1
ATOM 602 O O . GLY A 1 82 ? 3.417 -12.687 -0.885 1.00 97.81 82 GLY A O 1
ATOM 603 N N . ASN A 1 83 ? 5.546 -12.015 -1.064 1.00 97.06 83 ASN A N 1
ATOM 604 C CA . ASN A 1 83 ? 5.505 -11.273 0.204 1.00 97.06 83 ASN A CA 1
ATOM 605 C C . ASN A 1 83 ? 4.464 -10.141 0.186 1.00 97.06 83 ASN A C 1
ATOM 607 O O . ASN A 1 83 ? 3.724 -9.968 1.151 1.00 97.06 83 ASN A O 1
ATOM 611 N N . VAL A 1 84 ? 4.375 -9.377 -0.907 1.00 98.19 84 VAL A N 1
ATOM 612 C CA . VAL A 1 84 ? 3.383 -8.303 -1.070 1.00 98.19 84 VAL A CA 1
ATOM 613 C C . VAL A 1 84 ? 1.948 -8.823 -0.986 1.00 98.19 84 VAL A C 1
ATOM 615 O O . VAL A 1 84 ? 1.107 -8.143 -0.396 1.00 98.19 84 VAL A O 1
ATOM 618 N N . GLN A 1 85 ? 1.662 -9.989 -1.568 1.00 97.56 85 GLN A N 1
ATOM 619 C CA . GLN A 1 85 ? 0.358 -10.642 -1.450 1.00 97.56 85 GLN A CA 1
ATOM 620 C C . GLN A 1 85 ? 0.109 -11.049 0.007 1.00 97.56 85 GLN A C 1
ATOM 622 O O . GLN A 1 85 ? -0.789 -10.504 0.647 1.00 97.56 85 GLN A O 1
ATOM 627 N N . ALA A 1 86 ? 0.986 -11.886 0.571 1.00 97.44 86 ALA A N 1
ATOM 628 C CA . ALA A 1 86 ? 0.818 -12.454 1.907 1.00 97.44 86 ALA A CA 1
ATOM 629 C C . ALA A 1 86 ? 0.693 -11.389 3.009 1.00 97.44 86 ALA A C 1
ATOM 631 O O . ALA A 1 86 ? -0.224 -11.426 3.828 1.00 97.44 86 ALA A O 1
ATOM 632 N N . ARG A 1 87 ? 1.602 -10.409 3.030 1.00 97.75 87 ARG A N 1
ATOM 633 C CA . ARG A 1 87 ? 1.594 -9.322 4.021 1.00 97.75 87 ARG A CA 1
ATOM 634 C C . ARG A 1 87 ? 0.449 -8.337 3.782 1.00 97.75 87 ARG A C 1
ATOM 636 O O . ARG A 1 87 ? -0.045 -7.724 4.722 1.00 97.75 87 ARG A O 1
ATOM 643 N N . GLY A 1 88 ? 0.036 -8.167 2.528 1.00 97.94 88 GLY A N 1
ATOM 644 C CA . GLY A 1 88 ? -1.101 -7.333 2.160 1.00 97.94 88 GLY A CA 1
ATOM 645 C C . GLY A 1 88 ? -2.425 -7.885 2.681 1.00 97.94 88 GLY A C 1
ATOM 646 O O . GLY A 1 88 ? -3.216 -7.140 3.263 1.00 97.94 88 GLY A O 1
ATOM 647 N N . ASP A 1 89 ? -2.642 -9.187 2.491 1.00 98.00 89 ASP A N 1
ATOM 648 C CA . ASP A 1 89 ? -3.813 -9.905 2.998 1.00 98.00 89 ASP A CA 1
ATOM 649 C C . ASP A 1 89 ? -3.829 -9.924 4.524 1.00 98.00 89 ASP A C 1
ATOM 651 O O . ASP A 1 89 ? -4.845 -9.594 5.130 1.00 98.00 89 ASP A O 1
ATOM 655 N N . GLU A 1 90 ? -2.683 -10.193 5.150 1.00 98.19 90 GLU A N 1
ATOM 656 C CA . GLU A 1 90 ? -2.533 -10.132 6.604 1.00 98.19 90 GLU A CA 1
ATOM 657 C C . GLU A 1 90 ? -2.862 -8.743 7.164 1.00 98.19 90 GLU A C 1
ATOM 659 O O . GLU A 1 90 ? -3.647 -8.622 8.101 1.00 98.19 90 GLU A O 1
ATOM 664 N N . MET A 1 91 ? -2.332 -7.678 6.558 1.00 98.38 91 MET A N 1
ATOM 665 C CA . MET A 1 91 ? -2.631 -6.309 6.975 1.00 98.38 91 MET A CA 1
ATOM 666 C C . MET A 1 91 ? -4.129 -6.000 6.888 1.00 98.38 91 MET A C 1
ATOM 668 O O . MET A 1 91 ? -4.690 -5.429 7.821 1.00 98.38 91 MET A O 1
ATOM 672 N N . ARG A 1 92 ? -4.797 -6.385 5.791 1.00 98.44 92 ARG A N 1
ATOM 673 C CA . ARG A 1 92 ? -6.250 -6.193 5.646 1.00 98.44 92 ARG A CA 1
ATOM 674 C C . ARG A 1 92 ? -7.048 -7.041 6.632 1.00 98.44 92 ARG A C 1
ATOM 676 O O . ARG A 1 92 ? -8.026 -6.535 7.170 1.00 98.44 92 ARG A O 1
ATOM 683 N N . ALA A 1 93 ? -6.630 -8.275 6.908 1.00 98.50 93 ALA A N 1
ATOM 684 C CA . ALA A 1 93 ? -7.277 -9.134 7.896 1.00 98.50 93 ALA A CA 1
ATOM 685 C C . ALA A 1 93 ? -7.190 -8.533 9.309 1.00 98.50 93 ALA A C 1
ATOM 687 O O . ALA A 1 93 ? -8.193 -8.475 10.017 1.00 98.50 93 ALA A O 1
ATOM 688 N N . LEU A 1 94 ? -6.022 -8.012 9.698 1.00 98.62 94 LEU A N 1
ATOM 689 C CA . LEU A 1 94 ? -5.840 -7.347 10.991 1.00 98.62 94 LEU A CA 1
ATOM 690 C C . LEU A 1 94 ? -6.668 -6.061 11.098 1.00 98.62 94 LEU A C 1
ATOM 692 O O . LEU A 1 94 ? -7.355 -5.858 12.094 1.00 98.62 94 LEU A O 1
ATOM 696 N N . LEU A 1 95 ? -6.674 -5.220 10.060 1.00 98.62 95 LEU A N 1
ATOM 697 C CA . LEU A 1 95 ? -7.540 -4.035 10.019 1.00 98.62 95 LEU A CA 1
ATOM 698 C C . LEU A 1 95 ? -9.027 -4.422 10.072 1.00 98.62 95 LEU A C 1
ATOM 700 O O . LEU A 1 95 ? -9.820 -3.741 10.719 1.00 98.62 95 LEU A O 1
ATOM 704 N N . GLY A 1 96 ? -9.398 -5.538 9.440 1.00 98.50 96 GLY A N 1
ATOM 705 C CA . GLY A 1 96 ? -10.743 -6.105 9.474 1.00 98.50 96 GLY A CA 1
ATOM 706 C C . GLY A 1 96 ? -11.190 -6.549 10.868 1.00 98.50 96 GLY A C 1
ATOM 707 O O . GLY A 1 96 ? -12.385 -6.539 11.132 1.00 98.50 96 GLY A O 1
ATOM 708 N N . ARG A 1 97 ? -10.260 -6.863 11.781 1.00 98.56 97 ARG A N 1
ATOM 709 C CA . ARG A 1 97 ? -10.570 -7.101 13.204 1.00 98.56 97 ARG A CA 1
ATOM 710 C C . ARG A 1 97 ? -10.888 -5.804 13.946 1.00 98.56 97 ARG A C 1
ATOM 712 O O . ARG A 1 97 ? -11.726 -5.812 14.833 1.00 98.56 97 ARG A O 1
ATOM 719 N N . LEU A 1 98 ? -10.247 -4.691 13.582 1.00 98.44 98 LEU A N 1
ATOM 720 C CA . LEU A 1 98 ? -10.488 -3.382 14.205 1.00 98.44 98 LEU A CA 1
ATOM 721 C C . LEU A 1 98 ? -11.801 -2.744 13.728 1.00 98.44 98 LEU A C 1
ATOM 723 O O . LEU A 1 98 ? -12.481 -2.059 14.488 1.00 98.44 98 LEU A O 1
ATOM 727 N N . ALA A 1 99 ? -12.152 -2.939 12.455 1.00 97.69 99 ALA A N 1
ATOM 728 C CA . ALA A 1 99 ? -13.245 -2.217 11.807 1.00 97.69 99 ALA A CA 1
ATOM 729 C C . ALA A 1 99 ? -14.636 -2.397 12.447 1.00 97.69 99 ALA A C 1
ATOM 731 O O . ALA A 1 99 ? -15.360 -1.400 12.511 1.00 97.69 99 ALA A O 1
ATOM 732 N N . PRO A 1 100 ? -15.053 -3.589 12.921 1.00 97.88 100 PRO A N 1
ATOM 733 C CA . PRO A 1 100 ? -16.331 -3.762 13.614 1.00 97.88 100 PRO A CA 1
ATOM 734 C C . PRO A 1 100 ? -16.434 -2.913 14.882 1.00 97.88 100 PRO A C 1
ATOM 736 O O . PRO A 1 100 ? -17.486 -2.334 15.128 1.00 97.88 100 PRO A O 1
ATOM 739 N N . HIS A 1 101 ? -15.317 -2.769 15.595 1.00 98.31 101 HIS A N 1
ATOM 740 C CA . HIS A 1 101 ? -15.215 -2.118 16.902 1.00 98.31 101 HIS A CA 1
ATOM 741 C C . HIS A 1 101 ? -14.856 -0.631 16.828 1.00 98.31 101 HIS A C 1
ATOM 743 O O . HIS A 1 101 ? -14.695 0.031 17.850 1.00 98.31 101 HIS A O 1
ATOM 749 N N . SER A 1 102 ? -14.720 -0.083 15.618 1.00 98.06 102 SER A N 1
ATOM 750 C CA . SER A 1 102 ? -14.531 1.348 15.402 1.00 98.06 102 SER A CA 1
ATOM 751 C C . SER A 1 102 ? -15.809 2.016 14.910 1.00 98.06 102 SER A C 1
ATOM 753 O O . SER A 1 102 ? -16.462 1.541 13.969 1.00 98.06 102 SER A O 1
ATOM 755 N N . SER A 1 103 ? -16.113 3.176 15.494 1.00 97.56 103 SER A N 1
ATOM 756 C CA . SER A 1 103 ? -17.246 4.012 15.091 1.00 97.56 103 SER A CA 1
ATOM 757 C C . SER A 1 103 ? -17.030 4.705 13.744 1.00 97.56 103 SER A C 1
ATOM 759 O O . SER A 1 103 ? -18.003 4.961 13.041 1.00 97.56 103 SER A O 1
ATOM 761 N N . ILE A 1 104 ? -15.774 4.937 13.341 1.00 98.00 104 ILE A N 1
ATOM 762 C CA . ILE A 1 104 ? -15.450 5.746 12.155 1.00 98.00 104 ILE A CA 1
ATOM 763 C C . ILE A 1 104 ? -14.827 4.970 10.994 1.00 98.00 104 ILE A C 1
ATOM 765 O O . ILE A 1 104 ? -14.747 5.512 9.898 1.00 98.00 104 ILE A O 1
ATOM 769 N N . VAL A 1 105 ? -14.370 3.725 11.172 1.00 98.31 105 VAL A N 1
ATOM 770 C CA . VAL A 1 105 ? -13.831 2.930 10.048 1.00 98.31 105 VAL A CA 1
ATOM 771 C C . VAL A 1 105 ? -14.984 2.476 9.152 1.00 98.31 105 VAL A C 1
ATOM 773 O O . VAL A 1 105 ? -15.761 1.593 9.514 1.00 98.31 105 VAL A O 1
ATOM 776 N N . GLY A 1 106 ? -15.109 3.099 7.980 1.00 97.56 106 GLY A N 1
ATOM 777 C CA . GLY A 1 106 ? -16.230 2.910 7.062 1.00 97.56 106 GLY A CA 1
ATOM 778 C C . GLY A 1 106 ? -16.015 1.826 6.012 1.00 97.56 106 GLY A C 1
ATOM 779 O O . GLY A 1 106 ? -16.987 1.164 5.636 1.00 97.56 106 GLY A O 1
ATOM 780 N N . ASP 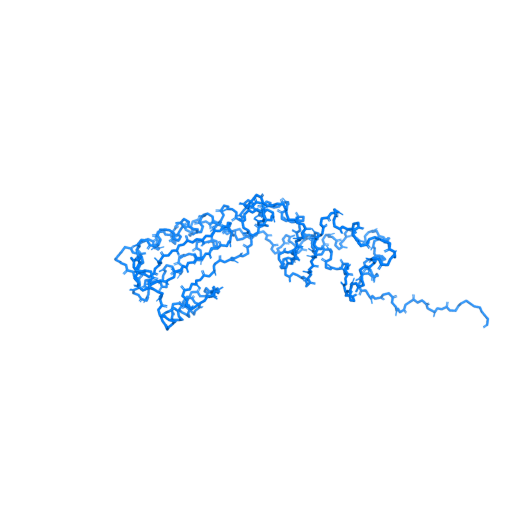A 1 107 ? -14.779 1.672 5.536 1.00 97.50 107 ASP A N 1
ATOM 781 C CA . ASP A 1 107 ? -14.386 0.674 4.539 1.00 97.50 107 ASP A CA 1
ATOM 782 C C . ASP A 1 107 ? -12.870 0.405 4.580 1.00 97.50 107 ASP A C 1
ATOM 784 O O . ASP A 1 107 ? -12.072 1.303 4.868 1.00 97.50 107 ASP A O 1
ATOM 788 N N . ILE A 1 108 ? -12.476 -0.830 4.263 1.00 98.25 108 ILE A N 1
ATOM 789 C CA . ILE A 1 108 ? -11.080 -1.242 4.094 1.00 98.25 108 ILE A CA 1
ATOM 790 C C . ILE A 1 108 ? -10.968 -1.954 2.755 1.00 98.25 108 ILE A C 1
ATOM 792 O O . ILE A 1 108 ? -11.545 -3.019 2.551 1.00 98.25 108 ILE A O 1
ATOM 796 N N . ARG A 1 109 ? -10.164 -1.398 1.853 1.00 96.69 109 ARG A N 1
ATOM 797 C CA . ARG A 1 109 ? -10.011 -1.927 0.493 1.00 96.69 109 ARG A CA 1
ATOM 798 C C . ARG A 1 109 ? -8.582 -1.831 0.008 1.00 96.69 109 ARG A C 1
ATOM 800 O O . ARG A 1 109 ? -7.809 -0.989 0.463 1.00 96.69 109 ARG A O 1
ATOM 807 N N . GLY A 1 110 ? -8.216 -2.687 -0.933 1.00 95.75 110 GLY A N 1
ATOM 808 C CA . GLY A 1 110 ? -6.846 -2.732 -1.407 1.00 95.75 110 GLY A CA 1
ATOM 809 C C . GLY A 1 110 ? -6.527 -3.923 -2.290 1.00 95.75 110 GLY A C 1
ATOM 810 O O . GLY A 1 110 ? -7.346 -4.818 -2.461 1.00 95.75 110 GLY A O 1
ATOM 811 N N . ALA A 1 111 ? -5.307 -3.927 -2.819 1.00 96.12 111 ALA A N 1
ATOM 812 C CA . ALA A 1 111 ? -4.734 -5.040 -3.569 1.00 96.12 111 ALA A CA 1
ATOM 813 C C . ALA A 1 111 ? -3.233 -5.130 -3.277 1.00 96.12 111 ALA A C 1
ATOM 815 O O . ALA A 1 111 ? -2.527 -4.113 -3.295 1.00 96.12 111 ALA A O 1
ATOM 816 N N . GLY A 1 112 ? -2.737 -6.338 -2.989 1.00 96.44 112 GLY A N 1
ATOM 817 C CA . GLY A 1 112 ? -1.368 -6.541 -2.511 1.00 96.44 112 GLY A CA 1
ATOM 818 C C . GLY A 1 112 ? -1.061 -5.617 -1.333 1.00 96.44 112 GLY A C 1
ATOM 819 O O . GLY A 1 112 ? -1.795 -5.600 -0.352 1.00 96.44 112 GLY A O 1
ATOM 820 N N . MET A 1 113 ? -0.038 -4.776 -1.462 1.00 95.69 113 MET A N 1
ATOM 821 C CA . MET A 1 113 ? 0.424 -3.866 -0.407 1.00 95.69 113 MET A CA 1
ATOM 822 C C . MET A 1 113 ? -0.099 -2.429 -0.586 1.00 95.69 113 MET A C 1
ATOM 824 O O . MET A 1 113 ? 0.507 -1.473 -0.109 1.00 95.69 113 MET A O 1
ATOM 828 N N . LEU A 1 114 ? -1.175 -2.247 -1.352 1.00 95.56 114 LEU A N 1
ATOM 829 C CA . LEU A 1 114 ? -1.934 -0.999 -1.396 1.00 95.56 114 LEU A CA 1
ATOM 830 C C . LEU A 1 114 ? -3.178 -1.200 -0.552 1.00 95.56 114 LEU A C 1
ATOM 832 O O . LEU A 1 114 ? -4.099 -1.868 -1.011 1.00 95.56 114 LEU A O 1
ATOM 836 N N . THR A 1 115 ? -3.207 -0.624 0.644 1.00 97.50 115 THR A N 1
ATOM 837 C CA . THR A 1 115 ? -4.374 -0.694 1.524 1.00 97.50 115 THR A CA 1
ATOM 838 C C . THR A 1 115 ? -4.882 0.707 1.823 1.00 97.50 115 THR A C 1
ATOM 840 O O . THR A 1 115 ? -4.108 1.604 2.146 1.00 97.50 115 THR A O 1
ATOM 843 N N . CYS A 1 116 ? -6.188 0.897 1.693 1.00 97.69 116 CYS A N 1
ATOM 844 C CA . CYS A 1 116 ? -6.901 2.115 2.031 1.00 97.69 116 CYS A CA 1
ATOM 845 C C . CYS A 1 116 ? -7.814 1.837 3.225 1.00 97.69 116 CYS A C 1
ATOM 847 O O . CYS A 1 116 ? -8.554 0.852 3.202 1.00 97.69 116 CYS A O 1
ATOM 849 N N . VAL A 1 117 ? -7.774 2.712 4.227 1.00 98.31 117 VAL A N 1
ATOM 850 C CA . VAL A 1 117 ? -8.755 2.763 5.314 1.00 98.31 117 VAL A CA 1
ATOM 851 C C . VAL A 1 117 ? -9.543 4.051 5.140 1.00 98.31 117 VAL A C 1
ATOM 853 O O . VAL A 1 117 ? -8.981 5.146 5.215 1.00 98.31 117 VAL A O 1
ATOM 856 N N . GLU A 1 118 ? -10.830 3.918 4.849 1.00 98.00 118 GLU A N 1
ATOM 857 C CA . GLU A 1 118 ? -11.739 5.047 4.702 1.00 98.00 118 GLU A CA 1
ATOM 858 C C . GLU A 1 118 ? -12.473 5.315 6.008 1.00 98.00 118 GLU A C 1
ATOM 860 O O . GLU A 1 118 ? -13.003 4.394 6.632 1.00 98.00 118 GLU A O 1
ATOM 865 N N . PHE A 1 119 ? -12.523 6.589 6.391 1.00 98.25 119 PHE A N 1
ATOM 866 C CA . PHE A 1 119 ? -13.195 7.042 7.592 1.00 98.25 119 PHE A CA 1
ATOM 867 C C . PHE A 1 119 ? -14.485 7.791 7.262 1.00 98.25 119 PHE A C 1
ATOM 869 O O . PHE A 1 119 ? -14.528 8.653 6.379 1.00 98.25 119 PHE A O 1
ATOM 876 N N . VAL A 1 120 ? -15.536 7.475 8.006 1.00 98.19 120 VAL A N 1
ATOM 877 C CA . VAL A 1 120 ? -16.884 8.030 7.874 1.00 98.19 120 VAL A CA 1
ATOM 878 C C . VAL A 1 120 ? -17.390 8.469 9.243 1.00 98.19 120 VAL A C 1
ATOM 880 O O . VAL A 1 120 ? -16.954 7.948 10.263 1.00 98.19 120 VAL A O 1
ATOM 883 N N . GLU A 1 121 ? -18.301 9.431 9.264 1.00 96.50 121 GLU A N 1
ATOM 884 C CA . GLU A 1 121 ? -19.004 9.845 10.481 1.00 96.50 121 GLU A CA 1
ATOM 885 C C . GLU A 1 121 ? -20.102 8.841 10.859 1.00 96.50 121 GLU A C 1
ATOM 887 O O . GLU A 1 121 ? -20.294 8.530 12.029 1.00 96.50 121 GLU A O 1
ATOM 892 N N . ASP A 1 122 ? -20.785 8.286 9.853 1.00 95.38 122 ASP A N 1
ATOM 893 C CA . ASP A 1 122 ? -21.827 7.273 10.019 1.00 95.38 122 ASP A CA 1
ATOM 894 C C . ASP A 1 122 ? -21.620 6.149 8.989 1.00 95.38 122 ASP A C 1
ATOM 896 O O . ASP A 1 122 ? -21.542 6.364 7.774 1.00 95.38 122 ASP A O 1
ATOM 900 N N . LYS A 1 123 ? -21.519 4.911 9.487 1.00 94.94 123 LYS A N 1
ATOM 901 C CA . LYS A 1 123 ? -21.210 3.717 8.682 1.00 94.94 123 LYS A CA 1
ATOM 902 C C . LYS A 1 123 ? -22.358 3.268 7.778 1.00 94.94 123 LYS A C 1
ATOM 904 O O . LYS A 1 123 ? -22.085 2.573 6.796 1.00 94.94 123 LYS A O 1
ATOM 909 N N . ARG A 1 124 ? -23.601 3.645 8.092 1.00 94.69 124 ARG A N 1
ATOM 910 C CA . ARG A 1 124 ? -24.816 3.362 7.316 1.00 94.69 124 ARG A CA 1
ATOM 911 C C . ARG A 1 124 ? -24.992 4.379 6.194 1.00 94.69 124 ARG A C 1
ATOM 913 O O . ARG A 1 124 ? -25.248 3.984 5.063 1.00 94.69 124 ARG A O 1
ATOM 920 N N . THR A 1 125 ? -24.855 5.669 6.492 1.00 96.25 125 THR A N 1
ATOM 921 C CA . THR A 1 125 ? -25.038 6.743 5.499 1.00 96.25 125 THR A CA 1
ATOM 922 C C . THR A 1 125 ? -23.789 6.989 4.654 1.00 96.25 125 THR A C 1
ATOM 924 O O . THR A 1 125 ? -23.892 7.578 3.580 1.00 96.25 125 THR A O 1
ATOM 927 N N . LYS A 1 126 ? -22.616 6.533 5.120 1.00 95.50 126 LYS A N 1
ATOM 928 C CA . LYS A 1 126 ? -21.298 6.763 4.504 1.00 95.50 126 LYS A CA 1
ATOM 929 C C . LYS A 1 126 ? -20.956 8.251 4.355 1.00 95.50 126 LYS A C 1
ATOM 931 O O . LYS A 1 126 ? -20.176 8.630 3.479 1.00 95.50 126 LYS A O 1
ATOM 936 N N . VAL A 1 127 ? -21.514 9.104 5.219 1.00 96.38 127 VAL A N 1
ATOM 937 C CA . VAL A 1 127 ? -21.111 10.513 5.308 1.00 96.38 127 VAL A CA 1
ATOM 938 C C . VAL A 1 127 ? -19.637 10.573 5.699 1.00 96.38 127 VAL A C 1
ATOM 940 O O . VAL A 1 127 ? -19.203 9.912 6.640 1.00 96.38 127 VAL A O 1
ATOM 943 N N . LYS A 1 128 ? -18.849 11.336 4.940 1.00 96.12 128 LYS A N 1
ATOM 944 C CA . LYS A 1 128 ? -17.395 11.439 5.117 1.00 96.12 128 LYS A CA 1
ATOM 945 C C . LYS A 1 128 ? -17.061 11.992 6.496 1.00 96.12 128 LYS A C 1
ATOM 947 O O . LYS A 1 128 ? -17.716 12.924 6.954 1.00 96.12 128 LYS A O 1
ATOM 952 N N . LEU A 1 129 ? -15.992 11.480 7.103 1.00 96.69 129 LEU A N 1
ATOM 953 C CA . LEU A 1 129 ? -15.495 12.035 8.355 1.00 96.69 129 LEU A CA 1
ATOM 954 C C . LEU A 1 129 ? -15.123 13.522 8.161 1.00 96.69 129 LEU A C 1
ATOM 956 O O . LEU A 1 129 ? -14.426 13.846 7.190 1.00 96.69 129 LEU A O 1
ATOM 960 N N . PRO A 1 130 ? -15.533 14.435 9.060 1.00 96.12 130 PRO A N 1
ATOM 961 C CA . PRO A 1 130 ? -15.135 15.833 8.981 1.00 96.12 130 PRO A CA 1
ATOM 962 C C . PRO A 1 130 ? -13.611 15.984 8.960 1.00 96.12 130 PRO A C 1
ATOM 964 O O . PRO A 1 130 ? -12.900 15.371 9.761 1.00 96.12 130 PRO A O 1
ATOM 967 N N . GLN A 1 131 ? -13.099 16.862 8.091 1.00 96.25 131 GLN A N 1
ATOM 968 C CA . GLN A 1 131 ? -11.655 17.053 7.898 1.00 96.25 131 GLN A CA 1
ATOM 969 C C . GLN A 1 131 ? -10.913 17.314 9.218 1.00 96.25 131 GLN A C 1
ATOM 971 O O . GLN A 1 131 ? -9.822 16.790 9.421 1.00 96.25 131 GLN A O 1
ATOM 976 N N . GLY A 1 132 ? -11.498 18.093 10.134 1.00 96.69 132 GLY A N 1
ATOM 977 C CA . GLY A 1 132 ? -10.891 18.370 11.437 1.00 96.69 132 GLY A CA 1
ATOM 978 C C . GLY A 1 132 ? -10.676 17.113 12.287 1.00 96.69 132 GLY A C 1
ATOM 979 O O . GLY A 1 132 ? -9.629 16.982 12.918 1.00 96.69 132 GLY A O 1
ATOM 980 N N . GLN A 1 133 ? -11.622 16.169 12.268 1.00 96.44 133 GLN A N 1
ATOM 981 C CA . GLN A 1 133 ? -11.493 14.895 12.982 1.00 96.44 133 GLN A CA 1
ATOM 982 C C . GLN A 1 133 ? -10.459 13.988 12.306 1.00 96.44 133 GLN A C 1
ATOM 984 O O . GLN A 1 133 ? -9.581 13.453 12.979 1.00 96.44 133 GLN A O 1
ATOM 989 N N . PHE A 1 134 ? -10.478 13.902 10.971 1.00 97.50 134 PHE A N 1
ATOM 990 C CA . PHE A 1 134 ? -9.466 13.152 10.223 1.00 97.50 134 PHE A CA 1
ATOM 991 C C . PHE A 1 134 ? -8.045 13.666 10.494 1.00 97.50 134 PHE A C 1
ATOM 993 O O . PHE A 1 134 ? -7.135 12.879 10.745 1.00 97.50 134 PHE A O 1
ATOM 1000 N N . MET A 1 135 ? -7.846 14.987 10.494 1.00 96.69 135 MET A N 1
ATOM 1001 C CA . MET A 1 135 ? -6.542 15.591 10.774 1.00 96.69 135 MET A CA 1
ATOM 1002 C C . MET A 1 135 ? -6.081 15.337 12.212 1.00 96.69 135 MET A C 1
ATOM 1004 O O . MET A 1 135 ? -4.885 15.156 12.432 1.00 96.69 135 MET A O 1
ATOM 1008 N N . ARG A 1 136 ? -7.004 15.285 13.184 1.00 97.00 136 ARG A N 1
ATOM 1009 C CA . ARG A 1 136 ? -6.688 14.889 14.566 1.00 97.00 136 ARG A CA 1
ATOM 1010 C C . ARG A 1 136 ? -6.228 13.437 14.634 1.00 97.00 136 ARG A C 1
ATOM 1012 O O . ARG A 1 136 ? -5.162 13.189 15.187 1.00 97.00 136 ARG A O 1
ATOM 1019 N N . LEU A 1 137 ? -6.962 12.515 14.010 1.00 97.50 137 LEU A N 1
ATOM 1020 C CA . LEU A 1 137 ? -6.583 11.103 13.917 1.00 97.50 137 LEU A CA 1
ATOM 1021 C C . LEU A 1 137 ? -5.212 10.924 13.258 1.00 97.50 137 LEU A C 1
ATOM 1023 O O . LEU A 1 137 ? -4.333 10.262 13.807 1.00 97.50 137 LEU A O 1
ATOM 1027 N N . HIS A 1 138 ? -5.003 11.567 12.108 1.00 97.12 138 HIS A N 1
ATOM 1028 C CA . HIS A 1 138 ? -3.746 11.509 11.365 1.00 97.12 138 HIS A CA 1
ATOM 1029 C C . HIS A 1 138 ? -2.566 12.045 12.183 1.00 97.12 138 HIS A C 1
ATOM 1031 O O . HIS A 1 138 ? -1.523 11.396 12.280 1.00 97.12 138 HIS A O 1
ATOM 1037 N N . ALA A 1 139 ? -2.744 13.206 12.819 1.00 97.19 139 ALA A N 1
ATOM 1038 C CA . ALA A 1 139 ? -1.716 13.822 13.646 1.00 97.19 139 ALA A CA 1
ATOM 1039 C C . ALA A 1 139 ? -1.416 13.005 14.909 1.00 97.19 139 ALA A C 1
ATOM 1041 O O . ALA A 1 139 ? -0.251 12.923 15.294 1.00 97.19 139 ALA A O 1
ATOM 1042 N N . HIS A 1 140 ? -2.428 12.403 15.540 1.00 98.25 140 HIS A N 1
ATOM 1043 C CA . HIS A 1 140 ? -2.255 11.564 16.728 1.00 98.25 140 HIS A CA 1
ATOM 1044 C C . HIS A 1 140 ? -1.447 10.311 16.401 1.00 98.25 140 HIS A C 1
ATOM 1046 O O . HIS A 1 140 ? -0.405 10.087 17.015 1.00 98.25 140 HIS A O 1
ATOM 1052 N N . ALA A 1 141 ? -1.833 9.580 15.349 1.00 97.56 141 ALA A N 1
ATOM 1053 C CA . ALA A 1 141 ? -1.092 8.412 14.870 1.00 97.56 141 ALA A CA 1
ATOM 1054 C C . ALA A 1 141 ? 0.385 8.742 14.586 1.00 97.56 141 ALA A C 1
ATOM 1056 O O . ALA A 1 141 ? 1.287 7.989 14.958 1.00 97.56 141 ALA A O 1
ATOM 1057 N N . ALA A 1 142 ? 0.654 9.895 13.966 1.00 96.88 142 ALA A N 1
ATOM 1058 C CA . ALA A 1 142 ? 2.013 10.318 13.648 1.00 96.88 142 ALA A CA 1
ATOM 1059 C C . ALA A 1 142 ? 2.821 10.774 14.875 1.00 96.88 142 ALA A C 1
ATOM 1061 O O . ALA A 1 142 ? 4.015 10.483 14.949 1.00 96.88 142 ALA A O 1
ATOM 1062 N N . LYS A 1 143 ? 2.212 11.514 15.810 1.00 97.81 143 LYS A N 1
ATOM 1063 C CA . LYS A 1 143 ? 2.913 12.111 16.961 1.00 97.81 143 LYS A CA 1
ATOM 1064 C C . LYS A 1 143 ? 3.110 11.133 18.113 1.00 97.81 143 LYS A C 1
ATOM 1066 O O . LYS A 1 143 ? 4.179 11.139 18.709 1.00 97.81 143 LYS A O 1
ATOM 1071 N N . VAL A 1 144 ? 2.096 10.327 18.420 1.00 98.06 144 VAL A N 1
ATOM 1072 C CA . VAL A 1 144 ? 2.109 9.407 19.567 1.00 98.06 144 VAL A CA 1
ATOM 1073 C C . VAL A 1 144 ? 2.773 8.089 19.191 1.00 98.06 144 VAL A C 1
ATOM 1075 O O . VAL A 1 144 ? 3.618 7.590 19.925 1.00 98.06 144 VAL A O 1
ATOM 1078 N N . TYR A 1 145 ? 2.452 7.565 18.007 1.00 97.12 145 TYR A N 1
ATOM 1079 C CA . TYR A 1 145 ? 2.893 6.236 17.580 1.00 97.12 145 TYR A CA 1
ATOM 1080 C C . TYR A 1 145 ? 3.929 6.244 16.453 1.00 97.12 145 TYR A C 1
ATOM 1082 O O . TYR A 1 145 ? 4.372 5.189 16.006 1.00 97.12 145 TYR A O 1
ATOM 1090 N N . GLY A 1 146 ? 4.320 7.422 15.957 1.00 96.12 146 GLY A N 1
ATOM 1091 C CA . GLY A 1 146 ? 5.310 7.537 14.885 1.00 96.12 146 GLY A CA 1
ATOM 1092 C C . GLY A 1 146 ? 4.821 7.055 13.514 1.00 96.12 146 GLY A C 1
ATOM 1093 O O . GLY A 1 146 ? 5.630 6.946 12.589 1.00 96.12 146 GLY A O 1
ATOM 1094 N N . LEU A 1 147 ? 3.522 6.784 13.337 1.00 95.62 147 LEU A N 1
ATOM 1095 C CA . LEU A 1 147 ? 2.978 6.262 12.084 1.00 95.62 147 LEU A CA 1
ATOM 1096 C C . LEU A 1 147 ? 2.976 7.334 10.985 1.00 95.62 147 LEU A C 1
ATOM 1098 O O . LEU A 1 147 ? 2.169 8.264 10.975 1.00 95.62 147 LEU A O 1
ATOM 1102 N N . ARG A 1 148 ? 3.866 7.183 9.999 1.00 93.50 148 ARG A N 1
ATOM 1103 C CA . ARG A 1 148 ? 3.955 8.065 8.822 1.00 93.50 148 ARG A CA 1
ATOM 1104 C C . ARG A 1 148 ? 3.080 7.548 7.683 1.00 93.50 148 ARG A C 1
ATOM 1106 O O . ARG A 1 148 ? 3.574 7.036 6.682 1.00 93.50 148 ARG A O 1
ATOM 1113 N N . LEU A 1 149 ? 1.768 7.679 7.852 1.00 93.19 149 LEU A N 1
ATOM 1114 C CA . LEU A 1 149 ? 0.778 7.279 6.849 1.00 93.19 149 LEU A CA 1
ATOM 1115 C C . LEU A 1 149 ? 0.394 8.453 5.950 1.00 93.19 149 LEU A C 1
ATOM 1117 O O . LEU A 1 149 ? 0.438 9.614 6.362 1.00 93.19 149 LEU A O 1
ATOM 1121 N N . ARG A 1 150 ? -0.008 8.167 4.711 1.00 92.81 150 ARG A N 1
ATOM 1122 C CA . ARG A 1 150 ? -0.432 9.202 3.763 1.00 92.81 150 ARG A CA 1
ATOM 1123 C C . ARG A 1 150 ? -1.948 9.365 3.800 1.00 92.81 150 ARG A C 1
ATOM 1125 O O . ARG A 1 150 ? -2.661 8.421 3.477 1.00 92.81 150 ARG A O 1
ATOM 1132 N N . GLY A 1 151 ? -2.436 10.573 4.078 1.00 93.50 151 GLY A N 1
ATOM 1133 C CA . GLY A 1 151 ? -3.814 10.941 3.745 1.00 93.50 151 GLY A CA 1
ATOM 1134 C C . GLY A 1 151 ? -3.981 11.042 2.225 1.00 93.50 151 GLY A C 1
ATOM 1135 O O . GLY A 1 151 ? -3.215 11.755 1.571 1.00 93.50 151 GLY A O 1
ATOM 1136 N N . LEU A 1 152 ? -4.918 10.293 1.637 1.00 88.88 152 LEU A N 1
ATOM 1137 C CA . LEU A 1 152 ? -5.206 10.377 0.192 1.00 88.88 152 LEU A CA 1
ATOM 1138 C C . LEU A 1 152 ? -6.124 11.551 -0.138 1.00 88.88 152 LEU A C 1
ATOM 1140 O O . 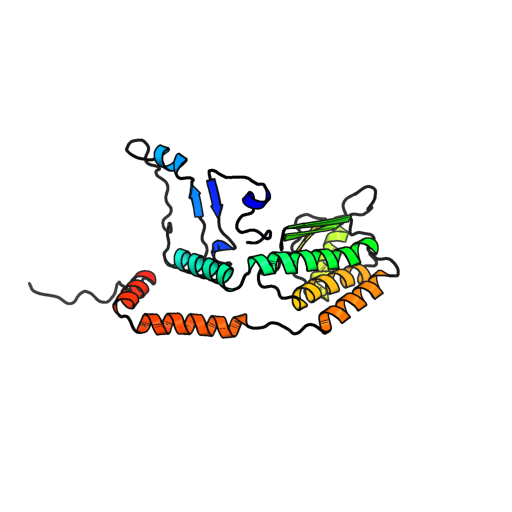LEU A 1 152 ? -5.999 12.184 -1.181 1.00 88.88 152 LEU A O 1
ATOM 1144 N N . ASN A 1 153 ? -7.045 11.811 0.775 1.00 88.38 153 ASN A N 1
ATOM 1145 C CA . ASN A 1 153 ? -7.977 12.921 0.796 1.00 88.38 153 ASN A CA 1
ATOM 1146 C C . ASN A 1 153 ? -8.176 13.307 2.271 1.00 88.38 153 ASN A C 1
ATOM 1148 O O . ASN A 1 153 ? -7.404 12.892 3.138 1.00 88.38 153 ASN A O 1
ATOM 1152 N N . THR A 1 154 ? -9.202 14.092 2.570 1.00 88.94 154 THR A N 1
ATOM 1153 C CA . THR A 1 154 ? -9.463 14.577 3.928 1.00 88.94 154 THR A CA 1
ATOM 1154 C C . THR A 1 154 ? -10.240 13.590 4.811 1.00 88.94 154 THR A C 1
ATOM 1156 O O . THR A 1 154 ? -10.721 14.003 5.859 1.00 88.94 154 THR A O 1
ATOM 1159 N N . TRP A 1 155 ? -10.368 12.313 4.417 1.00 92.62 155 TRP A N 1
ATOM 1160 C CA . TRP A 1 155 ? -11.099 11.276 5.167 1.00 92.62 155 TRP A CA 1
ATOM 1161 C C . TRP A 1 155 ? -10.592 9.835 4.935 1.00 92.62 155 TRP A C 1
ATOM 1163 O O . TRP A 1 155 ? -11.280 8.875 5.269 1.00 92.62 155 TRP A O 1
ATOM 1173 N N . SER A 1 156 ? -9.409 9.624 4.348 1.00 96.19 156 SER A N 1
ATOM 1174 C CA . SER A 1 156 ? -8.884 8.268 4.112 1.00 96.19 156 SER A CA 1
ATOM 1175 C C . SER A 1 156 ? -7.367 8.187 4.200 1.00 96.19 156 SER A C 1
ATOM 1177 O O . SER A 1 156 ? -6.640 9.092 3.778 1.00 96.19 156 SER A O 1
ATOM 1179 N N . LEU A 1 157 ? -6.896 7.066 4.740 1.00 96.81 157 LEU A N 1
ATOM 1180 C CA . LEU A 1 157 ? -5.488 6.728 4.881 1.00 96.81 157 LEU A CA 1
ATOM 1181 C C . LEU A 1 157 ? -5.071 5.695 3.842 1.00 96.81 157 LEU A C 1
ATOM 1183 O O . LEU A 1 157 ? -5.720 4.667 3.690 1.00 96.81 157 LEU A O 1
ATOM 1187 N N . CYS A 1 158 ? -3.933 5.929 3.197 1.00 95.56 158 CYS A N 1
ATOM 1188 C CA . CYS A 1 158 ? -3.206 4.912 2.452 1.00 95.56 158 CYS A CA 1
ATOM 1189 C C . CYS A 1 158 ? -2.081 4.342 3.312 1.00 95.56 158 CYS A C 1
ATOM 1191 O O . CYS A 1 158 ? -1.226 5.080 3.812 1.00 95.56 158 CYS A O 1
ATOM 1193 N N . ILE A 1 159 ? -2.081 3.020 3.429 1.00 96.06 159 ILE A N 1
ATOM 1194 C CA . ILE A 1 159 ? -1.053 2.216 4.070 1.00 96.06 159 ILE A CA 1
ATOM 1195 C C . ILE A 1 159 ? -0.346 1.433 2.962 1.00 96.06 159 ILE A C 1
ATOM 1197 O O . ILE A 1 159 ? -0.916 0.533 2.341 1.00 96.06 159 ILE A O 1
ATOM 1201 N N . ASN A 1 160 ? 0.890 1.832 2.671 1.00 94.44 160 ASN A N 1
ATOM 1202 C CA . ASN A 1 160 ? 1.678 1.319 1.553 1.00 94.44 160 ASN A CA 1
ATOM 1203 C C . ASN A 1 160 ? 3.174 1.171 1.907 1.00 94.44 160 ASN A C 1
ATOM 1205 O O . ASN A 1 160 ? 4.020 1.806 1.267 1.00 94.44 160 ASN A O 1
ATOM 1209 N N . PRO A 1 161 ? 3.526 0.341 2.910 1.00 95.12 161 PRO A N 1
ATOM 1210 C CA . PRO A 1 161 ? 4.910 0.177 3.352 1.00 95.12 161 PRO A CA 1
ATOM 1211 C C . PRO A 1 161 ? 5.811 -0.412 2.251 1.00 95.12 161 PRO A C 1
ATOM 1213 O O . PRO A 1 161 ? 5.371 -0.769 1.148 1.00 95.12 161 PRO A O 1
ATOM 1216 N N . ALA A 1 162 ? 7.113 -0.521 2.528 1.00 94.81 162 ALA A N 1
ATOM 1217 C CA . ALA A 1 162 ? 8.055 -1.184 1.627 1.00 94.81 162 ALA A CA 1
ATOM 1218 C C . ALA A 1 162 ? 7.548 -2.586 1.233 1.00 94.81 162 ALA A C 1
ATOM 1220 O O . ALA A 1 162 ? 6.929 -3.284 2.030 1.00 94.81 162 ALA A O 1
ATOM 1221 N N . SER A 1 163 ? 7.787 -3.017 -0.009 1.00 95.62 163 SER A N 1
ATOM 1222 C CA . SER A 1 163 ? 7.343 -4.348 -0.471 1.00 95.62 163 SER A CA 1
ATOM 1223 C C . SER A 1 163 ? 8.022 -5.502 0.282 1.00 95.62 163 SER A C 1
ATOM 1225 O O . SER A 1 163 ? 7.553 -6.635 0.237 1.00 95.62 163 SER A O 1
ATOM 1227 N N . THR A 1 164 ? 9.120 -5.205 0.975 1.00 94.88 164 THR A N 1
ATOM 1228 C CA . THR A 1 164 ? 9.885 -6.115 1.832 1.00 94.88 164 THR A CA 1
ATOM 1229 C C . THR A 1 164 ? 9.415 -6.107 3.287 1.00 94.88 164 THR A C 1
ATOM 1231 O O . THR A 1 164 ? 10.086 -6.714 4.115 1.00 94.88 164 THR A O 1
ATOM 1234 N N . VAL A 1 165 ? 8.312 -5.412 3.610 1.00 94.62 165 VAL A N 1
ATOM 1235 C CA . VAL A 1 165 ? 7.766 -5.358 4.974 1.00 94.62 165 VAL A CA 1
ATOM 1236 C C . VAL A 1 165 ? 7.611 -6.772 5.529 1.00 94.62 165 VAL A C 1
ATOM 1238 O O . VAL A 1 165 ? 7.104 -7.675 4.856 1.00 94.62 165 VAL A O 1
ATOM 1241 N N . SER A 1 166 ? 8.107 -6.971 6.739 1.00 94.50 166 SER A N 1
ATOM 1242 C CA . SER A 1 166 ? 8.035 -8.237 7.449 1.00 94.50 166 SER A CA 1
ATOM 1243 C C . SER A 1 166 ? 6.674 -8.425 8.111 1.00 94.50 166 SER A C 1
ATOM 1245 O O . SER A 1 166 ? 5.868 -7.502 8.232 1.00 94.50 166 SER A O 1
ATOM 1247 N N . ARG A 1 167 ? 6.428 -9.652 8.573 1.00 95.00 167 ARG A N 1
ATOM 1248 C CA . ARG A 1 167 ? 5.220 -9.991 9.324 1.00 95.00 167 ARG A CA 1
ATOM 1249 C C . ARG A 1 167 ? 5.086 -9.118 10.575 1.00 95.00 167 ARG A C 1
ATOM 1251 O O . ARG A 1 167 ? 4.076 -8.450 10.742 1.00 95.00 167 ARG A O 1
ATOM 1258 N N . SER A 1 168 ? 6.126 -9.056 11.407 1.00 94.75 168 SER A N 1
ATOM 1259 C CA . SER A 1 168 ? 6.107 -8.274 12.651 1.00 94.75 168 SER A CA 1
ATOM 1260 C C . SER A 1 168 ? 5.930 -6.772 12.409 1.00 94.75 168 SER A C 1
ATOM 1262 O O . SER A 1 168 ? 5.267 -6.095 13.190 1.00 94.75 168 SER A O 1
ATOM 1264 N N . GLU A 1 169 ? 6.449 -6.232 11.304 1.00 95.12 169 GLU A N 1
ATOM 1265 C CA . GLU A 1 169 ? 6.229 -4.828 10.937 1.00 95.12 169 GLU A CA 1
ATOM 1266 C C . GLU A 1 169 ? 4.783 -4.527 10.528 1.00 95.12 169 GLU A C 1
ATOM 1268 O O . GLU A 1 169 ? 4.298 -3.440 10.830 1.00 95.12 169 GLU A O 1
ATOM 1273 N N . VAL A 1 170 ? 4.062 -5.471 9.909 1.00 97.50 170 VAL A N 1
ATOM 1274 C CA . VAL A 1 170 ? 2.623 -5.296 9.634 1.00 97.50 170 VAL A CA 1
ATOM 1275 C C . VAL A 1 170 ? 1.853 -5.082 10.940 1.00 97.50 170 VAL A C 1
ATOM 1277 O O . VAL A 1 170 ? 1.055 -4.150 11.041 1.00 97.50 170 VAL A O 1
ATOM 1280 N N . TYR A 1 171 ? 2.147 -5.875 11.970 1.00 97.56 171 TYR A N 1
ATOM 1281 C CA . TYR A 1 171 ? 1.545 -5.713 13.296 1.00 97.56 171 TYR A CA 1
ATOM 1282 C C . TYR A 1 171 ? 1.900 -4.360 13.928 1.00 97.56 171 TYR A C 1
ATOM 1284 O O . TYR A 1 171 ? 1.018 -3.672 14.441 1.00 97.56 171 TYR A O 1
ATOM 1292 N N . LYS A 1 172 ? 3.158 -3.918 13.795 1.00 95.44 172 LYS A N 1
ATOM 1293 C CA . LYS A 1 172 ? 3.622 -2.591 14.249 1.00 95.44 172 LYS A CA 1
ATOM 1294 C C . LYS A 1 172 ? 2.998 -1.416 13.487 1.00 95.44 172 LYS A C 1
ATOM 1296 O O . LYS A 1 172 ? 3.143 -0.279 13.920 1.00 95.44 172 LYS A O 1
ATOM 1301 N N . ILE A 1 173 ? 2.313 -1.659 12.371 1.00 97.12 173 ILE A N 1
ATOM 1302 C CA . ILE A 1 173 ? 1.527 -0.643 11.661 1.00 97.12 173 ILE A CA 1
ATOM 1303 C C . ILE A 1 173 ? 0.069 -0.672 12.127 1.00 97.12 173 ILE A C 1
ATOM 1305 O O . ILE A 1 173 ? -0.513 0.380 12.389 1.00 97.12 173 ILE A O 1
ATOM 1309 N N . VAL A 1 174 ? -0.530 -1.863 12.222 1.00 98.38 174 VAL A N 1
ATOM 1310 C CA . VAL A 1 174 ? -1.966 -2.005 12.496 1.00 98.38 174 VAL A CA 1
ATOM 1311 C C . VAL A 1 174 ? -2.304 -1.749 13.963 1.00 98.38 174 VAL A C 1
ATOM 1313 O O . VAL A 1 174 ? -3.254 -1.015 14.233 1.00 98.38 174 VAL A O 1
ATOM 1316 N N . ALA A 1 175 ? -1.530 -2.292 14.907 1.00 98.19 175 ALA A N 1
ATOM 1317 C CA . ALA A 1 175 ? -1.810 -2.115 16.331 1.00 98.19 175 ALA A CA 1
ATOM 1318 C C . ALA A 1 175 ? -1.823 -0.635 16.755 1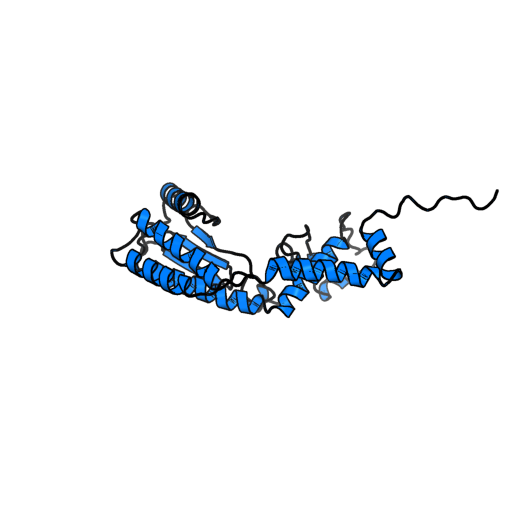.00 98.19 175 ALA A C 1
ATOM 1320 O O . ALA A 1 175 ? -2.822 -0.206 17.334 1.00 98.19 175 ALA A O 1
ATOM 1321 N N . PRO A 1 176 ? -0.830 0.206 16.394 1.00 98.25 176 PRO A N 1
ATOM 1322 C CA . PRO A 1 176 ? -0.862 1.604 16.816 1.00 98.25 176 PRO A CA 1
ATOM 1323 C C . PRO A 1 176 ? -1.933 2.443 16.103 1.00 98.25 176 PRO A C 1
ATOM 1325 O O . PRO A 1 176 ? -2.408 3.441 16.649 1.00 98.25 176 PRO A O 1
ATOM 1328 N N . LEU A 1 177 ? -2.376 2.033 14.907 1.00 98.19 177 LEU A N 1
ATOM 1329 C CA . LEU A 1 177 ? -3.564 2.625 14.289 1.00 98.19 177 LEU A CA 1
ATOM 1330 C C . LEU A 1 177 ? -4.822 2.287 15.102 1.00 98.19 177 LEU A C 1
ATOM 1332 O O . LEU A 1 177 ? -5.643 3.167 15.338 1.00 98.19 177 LEU A O 1
ATOM 1336 N N . GLY A 1 178 ? -4.945 1.045 15.576 1.00 98.38 178 GLY A N 1
ATOM 1337 C CA . GLY A 1 178 ? -5.994 0.641 16.511 1.00 98.38 178 GLY A CA 1
ATOM 1338 C C . GLY A 1 178 ? -5.949 1.429 17.821 1.00 98.38 178 GLY A C 1
ATOM 1339 O O . GLY A 1 178 ? -6.970 1.970 18.236 1.00 98.38 178 GLY A O 1
ATOM 1340 N N . ARG A 1 179 ? -4.766 1.597 18.425 1.00 98.50 179 ARG A N 1
ATOM 1341 C CA . ARG A 1 179 ? -4.597 2.438 19.621 1.00 98.50 179 ARG A CA 1
ATOM 1342 C C . ARG A 1 179 ? -5.001 3.889 19.392 1.00 98.50 179 ARG A C 1
ATOM 1344 O O . ARG A 1 179 ? -5.690 4.462 20.220 1.00 98.50 179 ARG A O 1
ATOM 1351 N N . THR A 1 180 ? -4.671 4.452 18.231 1.00 98.56 180 THR A N 1
ATOM 1352 C CA . THR A 1 180 ? -5.117 5.805 17.865 1.00 98.56 180 THR A CA 1
ATOM 1353 C C . THR A 1 180 ? -6.644 5.930 17.886 1.00 98.56 180 THR A C 1
ATOM 1355 O O . THR A 1 180 ? -7.166 6.964 18.294 1.00 98.56 180 THR A O 1
ATOM 1358 N N . LEU A 1 181 ? -7.371 4.896 17.451 1.00 98.50 181 LEU A N 1
ATOM 1359 C CA . LEU A 1 181 ? -8.835 4.892 17.504 1.00 98.50 181 LEU A CA 1
ATOM 1360 C C . LEU A 1 181 ? -9.347 4.835 18.948 1.00 98.50 181 LEU A C 1
ATOM 1362 O O . LEU A 1 181 ? -10.289 5.554 19.270 1.00 98.50 181 LEU A O 1
ATOM 1366 N N . VAL A 1 182 ? -8.713 4.027 19.803 1.00 98.56 182 VAL A N 1
ATOM 1367 C CA . VAL A 1 182 ? -9.047 3.924 21.235 1.00 98.56 182 VAL A CA 1
ATOM 1368 C C . VAL A 1 182 ? -8.804 5.253 21.952 1.00 98.56 182 VAL A C 1
ATOM 1370 O O . VAL A 1 182 ? -9.718 5.789 22.572 1.00 98.56 182 VAL A O 1
ATOM 1373 N N . ASP A 1 183 ? -7.612 5.830 21.808 1.00 98.50 183 ASP A N 1
ATOM 1374 C CA . ASP A 1 183 ? -7.212 7.076 22.473 1.00 98.50 183 ASP A CA 1
ATOM 1375 C C . ASP A 1 183 ? -8.140 8.253 22.155 1.00 98.50 183 ASP A C 1
ATOM 1377 O O . ASP A 1 183 ? -8.349 9.142 22.979 1.00 98.50 183 ASP A O 1
ATOM 1381 N N . LEU A 1 184 ? -8.678 8.280 20.934 1.00 98.00 184 LEU A N 1
ATOM 1382 C CA . LEU A 1 184 ? -9.564 9.340 20.460 1.00 98.00 184 LEU A CA 1
ATOM 1383 C C . LEU A 1 184 ? -11.050 9.039 20.703 1.00 98.00 184 LEU A C 1
ATOM 1385 O O . LEU A 1 184 ? -11.897 9.825 20.283 1.00 98.00 184 LEU A O 1
ATOM 1389 N N . GLY A 1 185 ? -11.377 7.924 21.365 1.00 97.69 185 GLY A N 1
ATOM 1390 C CA . GLY A 1 185 ? -12.755 7.532 21.669 1.00 97.69 185 GLY A CA 1
ATOM 1391 C C . GLY A 1 185 ? -13.563 7.110 20.439 1.00 97.69 185 GLY A C 1
ATOM 1392 O O . GLY A 1 185 ? -14.791 7.170 20.440 1.00 97.69 185 GLY A O 1
ATOM 1393 N N . HIS A 1 186 ? -12.897 6.695 19.363 1.00 97.00 186 HIS A N 1
ATOM 1394 C CA . HIS A 1 186 ? -13.526 6.235 18.126 1.00 97.00 186 HIS A CA 1
ATOM 1395 C C . HIS A 1 186 ? -13.772 4.717 18.129 1.00 97.00 186 HIS A C 1
ATOM 1397 O O . HIS A 1 186 ? -13.518 4.023 17.132 1.00 97.00 186 HIS A O 1
ATOM 1403 N N . CYS A 1 187 ? -14.250 4.201 19.263 1.00 96.69 187 CYS A N 1
ATOM 1404 C CA . CYS A 1 187 ? -14.314 2.777 19.558 1.00 96.69 187 CYS A CA 1
ATOM 1405 C C . CYS A 1 187 ? -15.517 2.374 20.416 1.00 96.69 187 CYS A C 1
ATOM 1407 O O . CYS A 1 187 ? -16.121 3.215 21.078 1.00 96.69 187 CYS A O 1
ATOM 1409 N N . ASP A 1 188 ? -15.843 1.083 20.398 1.00 97.38 188 ASP A N 1
ATOM 1410 C CA . ASP A 1 188 ? -16.652 0.436 21.434 1.00 97.38 188 ASP A CA 1
ATOM 1411 C C . ASP A 1 188 ? -15.767 -0.097 22.584 1.00 97.38 188 ASP A C 1
ATOM 1413 O O . ASP A 1 188 ? -14.543 0.078 22.583 1.00 97.38 188 ASP A O 1
ATOM 1417 N N . ASP A 1 189 ? -16.388 -0.780 23.549 1.00 96.06 189 ASP A N 1
ATOM 1418 C CA . ASP A 1 189 ? -15.710 -1.342 24.726 1.00 96.06 189 ASP A CA 1
ATOM 1419 C C . ASP A 1 189 ? -14.780 -2.529 24.399 1.00 96.06 189 ASP A C 1
ATOM 1421 O O . ASP A 1 189 ? -13.985 -2.951 25.240 1.00 96.06 189 ASP A O 1
ATOM 1425 N N . GLN A 1 190 ? -14.858 -3.093 23.188 1.00 97.44 190 GLN A N 1
ATOM 1426 C CA . GLN A 1 190 ? -14.094 -4.276 22.783 1.00 97.44 190 GLN A CA 1
ATOM 1427 C C . GLN A 1 190 ? -12.810 -3.923 22.028 1.00 97.44 190 GLN A C 1
ATOM 1429 O O . GLN A 1 190 ? -11.860 -4.712 22.058 1.00 97.44 190 GLN A O 1
ATOM 1434 N N . LEU A 1 191 ? -12.738 -2.755 21.374 1.00 98.00 191 LEU A N 1
ATOM 1435 C CA . LEU A 1 191 ? -11.597 -2.414 20.515 1.00 98.00 191 LEU A CA 1
ATOM 1436 C C . LEU A 1 191 ? -10.255 -2.494 21.250 1.00 98.00 191 LEU A C 1
ATOM 1438 O O . LEU A 1 191 ? -9.290 -3.002 20.685 1.00 98.00 191 LEU A O 1
ATOM 1442 N N . ALA A 1 192 ? -10.183 -2.021 22.498 1.00 98.12 192 ALA A N 1
ATOM 1443 C CA . ALA A 1 192 ? -8.945 -2.047 23.277 1.00 98.12 192 ALA A CA 1
ATOM 1444 C C . ALA A 1 192 ? -8.404 -3.477 23.442 1.00 98.12 192 ALA A C 1
ATOM 1446 O O . ALA A 1 192 ? -7.240 -3.723 23.130 1.00 98.12 192 ALA A O 1
ATOM 1447 N N . ALA A 1 193 ? -9.267 -4.430 23.807 1.00 98.38 193 ALA A N 1
ATOM 1448 C CA . ALA A 1 193 ? -8.894 -5.836 23.950 1.00 98.38 193 ALA A CA 1
ATOM 1449 C C . ALA A 1 193 ? -8.482 -6.472 22.610 1.00 98.38 193 ALA A C 1
ATOM 1451 O O . ALA A 1 193 ? -7.544 -7.268 22.556 1.00 98.38 193 ALA A O 1
ATOM 1452 N N . VAL A 1 194 ? -9.141 -6.100 21.505 1.00 98.56 194 VAL A N 1
ATOM 1453 C CA . VAL A 1 194 ? -8.743 -6.552 20.160 1.00 98.56 194 VAL A CA 1
ATOM 1454 C C . VAL A 1 194 ? -7.348 -6.040 19.801 1.00 98.56 194 VAL A C 1
ATOM 1456 O O . VAL A 1 194 ? -6.546 -6.786 19.236 1.00 98.56 194 VAL A O 1
ATOM 1459 N N . VAL A 1 195 ? -7.036 -4.786 20.134 1.00 98.31 195 VAL A N 1
ATOM 1460 C CA . VAL A 1 195 ? -5.703 -4.214 19.908 1.00 98.31 195 VAL A CA 1
ATOM 1461 C C . VAL A 1 195 ? -4.653 -4.906 20.780 1.00 98.31 195 VAL A C 1
ATOM 1463 O O . VAL A 1 195 ? -3.609 -5.277 20.246 1.00 98.31 195 VAL A O 1
ATOM 1466 N N . ASP A 1 196 ? -4.942 -5.162 22.060 1.00 98.25 196 ASP A N 1
ATOM 1467 C CA . ASP A 1 196 ? -4.053 -5.911 22.965 1.00 98.25 196 ASP A CA 1
ATOM 1468 C C . ASP A 1 196 ? -3.709 -7.295 22.386 1.00 98.25 196 ASP A C 1
ATOM 1470 O O . ASP A 1 196 ? -2.551 -7.717 22.384 1.00 98.25 196 ASP A O 1
ATOM 1474 N N . GLN A 1 197 ? -4.707 -7.993 21.835 1.00 98.06 197 GLN A N 1
ATOM 1475 C CA . GLN A 1 197 ? -4.511 -9.298 21.208 1.00 98.06 197 GLN A CA 1
ATOM 1476 C C . GLN A 1 197 ? -3.598 -9.210 19.976 1.00 98.06 197 GLN A C 1
ATOM 1478 O O . GLN A 1 197 ? -2.696 -10.033 19.815 1.00 98.06 197 GLN A O 1
ATOM 1483 N N . ILE A 1 198 ? -3.805 -8.211 19.110 1.00 98.06 198 ILE A N 1
ATOM 1484 C CA . ILE A 1 198 ? -2.947 -7.981 17.938 1.00 98.06 198 ILE A CA 1
ATOM 1485 C C . ILE A 1 198 ? -1.511 -7.680 18.389 1.00 98.06 198 ILE A C 1
ATOM 1487 O O . ILE A 1 198 ? -0.568 -8.235 17.830 1.00 98.06 198 ILE A O 1
ATOM 1491 N N . GLU A 1 199 ? -1.314 -6.844 19.407 1.00 96.94 199 GLU A N 1
ATOM 1492 C CA . GLU A 1 199 ? 0.020 -6.544 19.942 1.00 96.94 199 GLU A CA 1
ATOM 1493 C C . GLU A 1 199 ? 0.717 -7.794 20.490 1.00 96.94 199 GLU A C 1
ATOM 1495 O O . GLU A 1 199 ? 1.878 -8.037 20.156 1.00 96.94 199 GLU A O 1
ATOM 1500 N N . ALA A 1 200 ? 0.005 -8.623 21.258 1.00 96.38 200 ALA A N 1
ATOM 1501 C CA . ALA A 1 200 ? 0.535 -9.873 21.797 1.00 96.38 200 ALA A CA 1
ATOM 1502 C C . ALA A 1 200 ? 0.916 -10.872 20.690 1.00 96.38 200 ALA A C 1
ATOM 1504 O O . ALA A 1 200 ? 1.988 -11.477 20.735 1.00 96.38 200 ALA A O 1
ATOM 1505 N N . GLU A 1 201 ? 0.080 -11.020 19.659 1.00 96.00 201 GLU A N 1
ATOM 1506 C CA . GLU A 1 201 ? 0.400 -11.829 18.477 1.00 96.00 201 GLU A CA 1
ATOM 1507 C C . GLU A 1 201 ? 1.658 -11.312 17.761 1.00 96.00 201 GLU A C 1
ATOM 1509 O O . GLU A 1 201 ? 2.524 -12.100 17.381 1.00 96.00 201 GLU A O 1
ATOM 1514 N N . GLY A 1 202 ? 1.780 -9.990 17.603 1.00 92.69 202 GLY A N 1
ATOM 1515 C CA . GLY A 1 202 ? 2.908 -9.347 16.931 1.00 92.69 202 GLY A CA 1
ATOM 1516 C C . GLY A 1 202 ? 4.223 -9.414 17.712 1.00 92.69 202 GLY A C 1
ATOM 1517 O O . GLY A 1 202 ? 5.287 -9.510 17.098 1.00 92.69 202 GLY A O 1
ATOM 1518 N N . ALA A 1 203 ? 4.166 -9.386 19.046 1.00 88.81 203 ALA A N 1
ATOM 1519 C CA . ALA A 1 203 ? 5.334 -9.465 19.925 1.00 88.81 203 ALA A CA 1
ATOM 1520 C C . ALA A 1 203 ? 6.053 -10.822 19.845 1.00 88.81 203 ALA A C 1
ATOM 1522 O O . ALA A 1 203 ? 7.267 -10.883 20.013 1.00 88.81 203 ALA A O 1
ATOM 1523 N N . ASN A 1 204 ? 5.321 -11.891 19.521 1.00 82.25 204 ASN A N 1
ATOM 1524 C CA . ASN A 1 204 ? 5.863 -13.245 19.376 1.00 82.25 204 ASN A CA 1
ATOM 1525 C C . ASN A 1 204 ? 6.522 -13.505 18.008 1.00 82.25 204 ASN A C 1
ATOM 1527 O O . ASN A 1 204 ? 6.927 -14.630 17.715 1.00 82.25 204 ASN A O 1
ATOM 1531 N N . LEU A 1 205 ? 6.599 -12.495 17.137 1.00 86.88 205 LEU A N 1
ATOM 1532 C CA . LEU A 1 205 ? 7.171 -12.628 15.802 1.00 86.88 205 LEU A CA 1
ATOM 1533 C C . LEU A 1 205 ? 8.619 -12.133 15.767 1.00 86.88 205 LEU A C 1
ATOM 1535 O O . LEU A 1 205 ? 8.891 -10.951 15.981 1.00 86.88 205 LEU A O 1
ATOM 1539 N N . GLU A 1 206 ? 9.531 -13.024 15.380 1.00 72.19 206 GLU A N 1
ATOM 1540 C CA . GLU A 1 206 ? 10.943 -12.691 15.184 1.00 72.19 206 GLU A CA 1
ATOM 1541 C C . GLU A 1 206 ? 11.128 -11.547 14.162 1.00 72.19 206 GLU A C 1
ATOM 1543 O O . GLU A 1 206 ? 10.547 -11.578 13.064 1.00 72.19 206 GLU A O 1
ATOM 1548 N N . PRO A 1 207 ? 11.947 -10.521 14.465 1.00 63.78 207 PRO A N 1
ATOM 1549 C CA . PRO A 1 207 ? 12.294 -9.492 13.498 1.00 63.78 207 PRO A CA 1
ATOM 1550 C C . PRO A 1 207 ? 13.129 -10.096 12.364 1.00 63.78 207 PRO A C 1
ATOM 1552 O O . PRO A 1 207 ? 14.214 -10.631 12.584 1.00 63.78 207 PRO A O 1
ATOM 1555 N N . ARG A 1 208 ? 12.683 -9.952 11.112 1.00 59.16 208 ARG A N 1
ATOM 1556 C CA . ARG A 1 208 ? 13.546 -10.232 9.958 1.00 59.16 208 ARG A CA 1
ATOM 1557 C C . ARG A 1 208 ? 14.371 -8.990 9.634 1.00 59.16 208 ARG A C 1
ATOM 1559 O O . ARG A 1 208 ? 13.883 -8.090 8.961 1.00 59.16 208 ARG A O 1
ATOM 1566 N N . PHE A 1 209 ? 15.645 -8.986 10.019 1.00 53.28 209 PHE A N 1
ATOM 1567 C CA . PHE A 1 209 ? 16.640 -8.062 9.464 1.00 53.28 209 PHE A CA 1
ATOM 1568 C C . PHE A 1 209 ? 17.737 -8.811 8.692 1.00 53.28 209 PHE A C 1
ATOM 1570 O O . PHE A 1 209 ? 18.825 -9.004 9.225 1.00 53.28 209 PHE A O 1
ATOM 1577 N N . PRO A 1 210 ? 17.517 -9.196 7.419 1.00 48.31 210 PRO A N 1
ATOM 1578 C CA . PRO A 1 210 ? 18.627 -9.584 6.552 1.00 48.31 210 PRO A CA 1
ATOM 1579 C C . PRO A 1 210 ? 19.174 -8.408 5.721 1.00 48.31 210 PRO A C 1
ATOM 1581 O O . PRO A 1 210 ? 20.287 -8.465 5.214 1.00 48.31 210 PRO A O 1
ATOM 1584 N N . LEU A 1 211 ? 18.427 -7.310 5.555 1.00 52.88 211 LEU A N 1
ATOM 1585 C CA . LEU A 1 211 ? 18.600 -6.515 4.337 1.00 52.88 211 LEU A CA 1
ATOM 1586 C C . LEU A 1 211 ? 19.796 -5.568 4.308 1.00 52.88 211 LEU A C 1
ATOM 1588 O O . LEU A 1 211 ? 20.489 -5.545 3.302 1.00 52.88 211 LEU A O 1
ATOM 1592 N N . LEU A 1 212 ? 20.093 -4.797 5.353 1.00 44.53 212 LEU A N 1
ATOM 1593 C CA . LEU A 1 212 ? 21.138 -3.774 5.205 1.00 44.53 212 LEU A CA 1
ATOM 1594 C C . LEU A 1 212 ? 22.549 -4.383 5.113 1.00 44.53 212 LEU A C 1
ATOM 1596 O O . LEU A 1 212 ? 23.358 -3.967 4.288 1.00 44.53 212 LEU A O 1
ATOM 1600 N N . VAL A 1 213 ? 22.829 -5.403 5.926 1.00 44.22 213 VAL A N 1
ATOM 1601 C CA . VAL A 1 213 ? 24.154 -6.041 5.996 1.00 44.22 213 VAL A CA 1
ATOM 1602 C C . VAL A 1 213 ? 24.412 -6.907 4.764 1.00 44.22 213 VAL A C 1
ATOM 1604 O O . VAL A 1 213 ? 25.487 -6.832 4.168 1.00 44.22 213 VAL A O 1
ATOM 1607 N N . GLU A 1 214 ? 23.416 -7.679 4.327 1.00 52.53 214 GLU A N 1
ATOM 1608 C CA . GLU A 1 214 ? 23.560 -8.563 3.171 1.00 52.53 214 GLU A CA 1
ATOM 1609 C C . GLU A 1 214 ? 23.622 -7.769 1.854 1.00 52.53 214 GLU A C 1
ATOM 1611 O O . GLU A 1 214 ? 24.391 -8.113 0.956 1.00 52.53 214 GLU A O 1
ATOM 1616 N N . TRP A 1 215 ? 22.894 -6.650 1.750 1.00 52.56 215 TRP A N 1
ATOM 1617 C CA . TRP A 1 215 ? 22.907 -5.788 0.563 1.00 52.56 215 TRP A CA 1
ATOM 1618 C C . TRP A 1 215 ? 24.200 -4.971 0.450 1.00 52.56 215 TRP A C 1
ATOM 1620 O O . TRP A 1 215 ? 24.795 -4.934 -0.627 1.00 52.56 215 TRP A O 1
ATOM 1630 N N . CYS A 1 216 ? 24.715 -4.415 1.556 1.00 46.19 216 CYS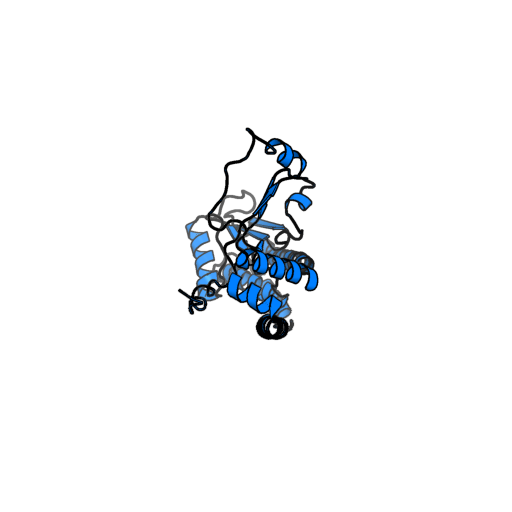 A N 1
ATOM 1631 C CA . CYS A 1 216 ? 26.062 -3.829 1.595 1.00 46.19 216 CYS A CA 1
ATOM 1632 C C . CYS A 1 216 ? 27.138 -4.867 1.238 1.00 46.19 216 CYS A C 1
ATOM 1634 O O . CYS A 1 216 ? 28.062 -4.567 0.479 1.00 46.19 216 CYS A O 1
ATOM 1636 N N . GLY A 1 217 ? 26.990 -6.106 1.719 1.00 49.16 217 GLY A N 1
ATOM 1637 C CA . GLY A 1 217 ? 27.862 -7.224 1.360 1.00 49.16 217 GLY A CA 1
ATOM 1638 C C . GLY A 1 217 ? 27.841 -7.534 -0.140 1.00 49.16 217 GLY A C 1
ATOM 1639 O O . GLY A 1 217 ? 28.902 -7.660 -0.755 1.00 49.16 217 GLY A O 1
ATOM 1640 N N . ARG A 1 218 ? 26.650 -7.585 -0.752 1.00 55.16 218 ARG A N 1
ATOM 1641 C CA . ARG A 1 218 ? 26.477 -7.858 -2.188 1.00 55.16 218 ARG A CA 1
ATOM 1642 C C . ARG A 1 218 ? 26.972 -6.716 -3.071 1.00 55.16 218 ARG A C 1
ATOM 1644 O O . ARG A 1 218 ? 27.711 -6.997 -4.010 1.00 55.16 218 ARG A O 1
ATOM 1651 N N . LEU A 1 219 ? 26.681 -5.455 -2.747 1.00 49.44 219 LEU A N 1
ATOM 1652 C CA . LEU A 1 219 ? 27.254 -4.289 -3.441 1.00 49.44 219 LEU A CA 1
ATOM 1653 C C . LEU A 1 219 ? 28.784 -4.307 -3.387 1.00 49.44 219 LEU A C 1
ATOM 1655 O O . LEU A 1 219 ? 29.446 -4.184 -4.415 1.00 49.44 219 LEU A O 1
ATOM 1659 N N . ALA A 1 220 ? 29.353 -4.555 -2.205 1.00 48.91 220 ALA A N 1
ATOM 1660 C CA . ALA A 1 220 ? 30.796 -4.673 -2.048 1.00 48.91 220 ALA A CA 1
ATOM 1661 C C . ALA A 1 220 ? 31.373 -5.885 -2.801 1.00 48.91 220 ALA A C 1
ATOM 1663 O O . ALA A 1 220 ? 32.537 -5.856 -3.193 1.00 48.91 220 ALA A O 1
ATOM 1664 N N . SER A 1 221 ? 30.601 -6.958 -2.999 1.00 51.59 221 SER A N 1
ATOM 1665 C CA . SER A 1 221 ? 31.013 -8.116 -3.803 1.00 51.59 221 SER A CA 1
ATOM 1666 C C . SER A 1 221 ? 30.960 -7.833 -5.307 1.00 51.59 221 SER A C 1
ATOM 1668 O O . SER A 1 221 ? 31.896 -8.200 -6.005 1.00 51.59 221 SER A O 1
ATOM 1670 N N . LEU A 1 222 ? 29.947 -7.097 -5.778 1.00 52.00 222 LEU A N 1
ATOM 1671 C CA . LEU A 1 222 ? 29.777 -6.683 -7.174 1.00 52.00 222 LEU A CA 1
ATOM 1672 C C . LEU A 1 222 ? 30.872 -5.701 -7.599 1.00 52.00 222 LEU A C 1
ATOM 1674 O O . LEU A 1 222 ? 31.435 -5.830 -8.683 1.00 52.00 222 LEU A O 1
ATOM 1678 N N . VAL A 1 223 ? 31.237 -4.769 -6.713 1.00 53.22 223 VAL A N 1
ATOM 1679 C CA . VAL A 1 223 ? 32.395 -3.875 -6.893 1.00 53.22 223 VAL A CA 1
ATOM 1680 C C . VAL A 1 223 ? 33.711 -4.668 -6.892 1.00 53.22 223 VAL A C 1
ATOM 1682 O O . VAL A 1 223 ? 34.607 -4.393 -7.685 1.00 53.22 223 VAL A O 1
ATOM 1685 N N . ARG A 1 224 ? 33.840 -5.700 -6.045 1.00 48.25 224 ARG A N 1
ATOM 1686 C CA . ARG A 1 224 ? 35.048 -6.544 -5.977 1.00 48.25 224 ARG A CA 1
ATOM 1687 C C . ARG A 1 224 ? 35.197 -7.512 -7.155 1.00 48.25 224 ARG A C 1
ATOM 1689 O O . ARG A 1 224 ? 36.325 -7.771 -7.567 1.00 48.25 224 ARG A O 1
ATOM 1696 N N . SER A 1 225 ? 34.104 -8.050 -7.693 1.00 45.22 225 SER A N 1
ATOM 1697 C CA . SER A 1 225 ? 34.128 -8.957 -8.847 1.00 45.22 225 SER A CA 1
ATOM 1698 C C . SER A 1 225 ? 34.401 -8.205 -10.149 1.00 45.22 225 SER A C 1
ATOM 1700 O O . SER A 1 225 ? 35.163 -8.692 -10.978 1.00 45.22 225 SER A O 1
ATOM 1702 N N . SER A 1 226 ? 33.867 -6.990 -10.292 1.00 47.66 226 SER A N 1
ATOM 1703 C CA . SER A 1 226 ? 34.124 -6.107 -11.441 1.00 47.66 226 SER A CA 1
ATOM 1704 C C . SER A 1 226 ? 35.524 -5.474 -11.432 1.00 47.66 226 SER A C 1
ATOM 1706 O O . SER A 1 226 ? 36.058 -5.164 -12.492 1.00 47.66 226 SER A O 1
ATOM 1708 N N . ALA A 1 227 ? 36.182 -5.366 -10.271 1.00 45.00 227 ALA A N 1
ATOM 1709 C CA . ALA A 1 227 ? 37.584 -4.944 -10.172 1.00 45.00 227 ALA A CA 1
ATOM 1710 C C . ALA A 1 227 ? 38.599 -5.986 -10.697 1.00 45.00 227 ALA A C 1
ATOM 1712 O O . ALA A 1 227 ? 39.766 -5.654 -10.907 1.00 45.00 227 ALA A O 1
ATOM 1713 N N . ARG A 1 228 ? 38.188 -7.249 -10.903 1.00 48.19 228 ARG A N 1
ATOM 1714 C CA . ARG A 1 228 ? 39.065 -8.319 -11.422 1.00 48.19 228 ARG A CA 1
ATOM 1715 C C . ARG A 1 228 ? 39.101 -8.395 -12.948 1.00 48.19 228 ARG A C 1
ATOM 1717 O O . ARG A 1 228 ? 40.042 -8.965 -13.491 1.00 48.19 228 ARG A O 1
ATOM 1724 N N . ASP A 1 229 ? 38.133 -7.790 -13.629 1.00 49.28 229 ASP A N 1
ATOM 1725 C CA . ASP A 1 229 ? 38.065 -7.730 -15.087 1.00 49.28 229 ASP A CA 1
ATOM 1726 C C . ASP A 1 229 ? 38.310 -6.289 -15.560 1.00 49.28 229 ASP A C 1
ATOM 1728 O O . ASP A 1 229 ? 37.443 -5.414 -15.486 1.00 49.28 229 ASP A O 1
ATOM 1732 N N . ARG A 1 230 ? 39.529 -6.021 -16.047 1.00 47.81 230 ARG A N 1
ATOM 1733 C CA . ARG A 1 230 ? 39.937 -4.680 -16.503 1.00 47.81 230 ARG A CA 1
ATOM 1734 C C . ARG A 1 230 ? 39.091 -4.166 -17.676 1.00 47.81 230 ARG A C 1
ATOM 1736 O O . ARG A 1 230 ? 39.014 -2.952 -17.856 1.00 47.81 230 ARG A O 1
ATOM 1743 N N . SER A 1 231 ? 38.431 -5.049 -18.432 1.00 49.62 231 SER A N 1
ATOM 1744 C CA . SER A 1 231 ? 37.538 -4.653 -19.528 1.00 49.62 231 SER A CA 1
ATOM 1745 C C . SER A 1 231 ? 36.200 -4.092 -19.019 1.00 49.62 231 SER A C 1
ATOM 1747 O O . SER A 1 231 ? 35.684 -3.123 -19.577 1.00 49.62 231 SER A O 1
ATOM 1749 N N . GLN A 1 232 ? 35.694 -4.594 -17.885 1.00 46.03 232 GLN A N 1
ATOM 1750 C CA . GLN A 1 232 ? 34.497 -4.061 -17.221 1.00 46.03 232 GLN A CA 1
ATOM 1751 C C . GLN A 1 232 ? 34.790 -2.803 -16.395 1.00 46.03 232 GLN A C 1
ATOM 1753 O O . GLN A 1 232 ? 33.942 -1.914 -16.298 1.00 46.03 232 GLN A O 1
ATOM 1758 N N . MET A 1 233 ? 36.008 -2.663 -15.861 1.00 40.53 233 MET A N 1
ATOM 1759 C CA . MET A 1 233 ? 36.425 -1.445 -15.155 1.00 40.53 233 MET A CA 1
ATOM 1760 C C . MET A 1 233 ? 36.460 -0.212 -16.075 1.00 40.53 233 MET A C 1
ATOM 1762 O O . MET A 1 233 ? 36.104 0.883 -15.641 1.00 40.53 233 MET A O 1
ATOM 1766 N N . ALA A 1 234 ? 36.821 -0.384 -17.354 1.00 39.47 234 ALA A N 1
ATOM 1767 C CA . ALA A 1 234 ? 36.743 0.675 -18.363 1.00 39.47 234 ALA A CA 1
ATOM 1768 C C . ALA A 1 234 ? 35.288 1.080 -18.662 1.00 39.47 234 ALA A C 1
ATOM 1770 O O . ALA A 1 234 ? 35.006 2.267 -18.811 1.00 39.47 234 ALA A O 1
ATOM 1771 N N . ALA A 1 235 ? 34.351 0.124 -18.663 1.00 43.81 235 ALA A N 1
ATOM 1772 C CA . ALA A 1 235 ? 32.923 0.395 -18.834 1.00 43.81 235 ALA A CA 1
ATOM 1773 C C . ALA A 1 235 ? 32.309 1.121 -17.621 1.00 43.81 235 ALA A C 1
ATOM 1775 O O . ALA A 1 235 ? 31.476 2.007 -17.798 1.00 43.81 235 ALA A O 1
ATOM 1776 N N . ILE A 1 236 ? 32.758 0.819 -16.396 1.00 42.59 236 ILE A N 1
ATOM 1777 C CA . ILE A 1 236 ? 32.320 1.514 -15.172 1.00 42.59 236 ILE A CA 1
ATOM 1778 C C . ILE A 1 236 ? 32.935 2.921 -15.075 1.00 42.59 236 ILE A C 1
ATOM 1780 O O . ILE A 1 236 ? 32.237 3.868 -14.723 1.00 42.59 236 ILE A O 1
ATOM 1784 N N . LEU A 1 237 ? 34.211 3.099 -15.437 1.00 38.59 237 LEU A N 1
ATOM 1785 C CA . LEU A 1 237 ? 34.861 4.417 -15.468 1.00 38.59 237 LEU A CA 1
ATOM 1786 C C . LEU A 1 237 ? 34.318 5.328 -16.583 1.00 38.59 237 LEU A C 1
ATOM 1788 O O . LEU A 1 237 ? 34.227 6.541 -16.375 1.00 38.59 237 LEU A O 1
ATOM 1792 N N . LEU A 1 238 ? 33.891 4.765 -17.723 1.00 40.81 238 LEU A N 1
ATOM 1793 C CA . LEU A 1 238 ? 33.098 5.495 -18.721 1.00 40.81 238 LEU A CA 1
ATOM 1794 C C . LEU A 1 238 ? 31.685 5.821 -18.201 1.00 40.81 238 LEU A C 1
ATOM 1796 O O . LEU A 1 238 ? 31.194 6.919 -18.446 1.00 40.81 238 LEU A O 1
ATOM 1800 N N . ALA A 1 239 ? 31.043 4.913 -17.457 1.00 40.09 239 ALA A N 1
ATOM 1801 C CA . ALA A 1 239 ? 29.690 5.107 -16.920 1.00 40.09 239 ALA A CA 1
ATOM 1802 C C . ALA A 1 239 ? 29.609 6.069 -15.716 1.00 40.09 239 ALA A C 1
ATOM 1804 O O . ALA A 1 239 ? 28.528 6.573 -15.417 1.00 40.09 239 ALA A O 1
ATOM 1805 N N . LEU A 1 240 ? 30.732 6.345 -15.042 1.00 38.06 240 LEU A N 1
ATOM 1806 C CA . LEU A 1 240 ? 30.842 7.316 -13.945 1.00 38.06 240 LEU A CA 1
ATOM 1807 C C . LEU A 1 240 ? 31.401 8.683 -14.383 1.00 38.06 240 LEU A C 1
ATOM 1809 O O . LEU A 1 240 ? 31.585 9.558 -13.543 1.00 38.06 240 LEU A O 1
ATOM 1813 N N . GLY A 1 241 ? 31.664 8.895 -15.678 1.00 36.25 241 GLY A N 1
ATOM 1814 C CA . GLY A 1 241 ? 32.031 10.214 -16.207 1.00 36.25 241 GLY A CA 1
ATOM 1815 C C . GLY A 1 241 ? 33.387 10.764 -15.742 1.00 36.25 241 GLY A C 1
ATOM 1816 O O . GLY A 1 241 ? 33.579 11.974 -15.756 1.00 36.25 241 GLY A O 1
ATOM 1817 N N . VAL A 1 242 ? 34.347 9.912 -15.356 1.00 45.12 242 VAL A N 1
ATOM 1818 C CA . VAL A 1 242 ? 35.714 10.351 -14.976 1.00 45.12 242 VAL A CA 1
ATOM 1819 C C . VAL A 1 242 ? 36.725 10.174 -16.130 1.00 45.12 242 VAL A C 1
ATOM 1821 O O . VAL A 1 242 ? 37.900 10.517 -16.027 1.00 45.12 242 VAL A O 1
ATOM 1824 N N . GLY A 1 243 ? 36.279 9.711 -17.299 1.00 34.25 243 GLY A N 1
ATOM 1825 C CA . GLY A 1 243 ? 37.121 9.462 -18.475 1.00 34.25 243 GLY A CA 1
ATOM 1826 C C . GLY A 1 243 ? 37.492 10.685 -19.325 1.00 34.25 243 GLY A C 1
ATOM 1827 O O . GLY A 1 243 ? 37.534 10.559 -20.543 1.00 34.25 243 GLY A O 1
ATOM 1828 N N . ALA A 1 244 ? 37.761 11.853 -18.735 1.00 38.25 244 ALA A N 1
ATOM 1829 C CA . ALA A 1 244 ? 38.269 13.020 -19.468 1.00 38.25 244 ALA A CA 1
ATOM 1830 C C . ALA A 1 244 ? 39.373 13.758 -18.691 1.00 38.25 244 ALA A C 1
ATOM 1832 O O . ALA A 1 244 ? 39.260 14.944 -18.407 1.00 38.25 244 ALA A O 1
ATOM 1833 N N . ALA A 1 245 ? 40.454 13.060 -18.328 1.00 38.81 245 ALA A N 1
ATOM 1834 C CA . ALA A 1 245 ? 41.666 13.728 -17.828 1.00 38.81 245 ALA A CA 1
ATOM 1835 C C . ALA A 1 245 ? 42.996 13.003 -18.110 1.00 38.81 245 ALA A C 1
ATOM 1837 O O . ALA A 1 245 ? 44.055 13.546 -17.808 1.00 38.81 245 ALA A O 1
ATOM 1838 N N . LEU A 1 246 ? 43.004 11.814 -18.718 1.00 37.97 246 LEU A N 1
ATOM 1839 C CA . LEU A 1 246 ? 44.248 11.078 -18.978 1.00 37.97 246 LEU A CA 1
ATOM 1840 C C . LEU A 1 246 ? 44.302 10.619 -20.433 1.00 37.97 246 LEU A C 1
ATOM 1842 O O . LEU A 1 246 ? 43.973 9.485 -20.758 1.00 37.97 246 LEU A O 1
ATOM 1846 N N . GLY A 1 247 ? 44.692 11.538 -21.318 1.00 33.16 247 GLY A N 1
ATOM 1847 C CA . GLY A 1 247 ? 44.792 11.239 -22.746 1.00 33.16 247 GLY A CA 1
ATOM 1848 C C . GLY A 1 247 ? 45.324 12.361 -23.633 1.00 33.16 247 GLY A C 1
ATOM 1849 O O . GLY A 1 247 ? 44.884 12.475 -24.768 1.00 33.16 247 GLY A O 1
ATOM 1850 N N . ARG A 1 248 ? 46.250 13.204 -23.155 1.00 36.03 248 ARG A N 1
ATOM 1851 C CA . ARG A 1 248 ? 47.130 13.992 -24.039 1.00 36.03 248 ARG A CA 1
ATOM 1852 C C . ARG A 1 248 ? 48.553 14.007 -23.487 1.00 36.03 248 ARG A C 1
ATOM 1854 O O . ARG A 1 248 ? 48.958 14.924 -22.784 1.00 36.03 248 ARG A O 1
ATOM 1861 N N . ARG A 1 249 ? 49.320 12.976 -23.838 1.00 32.03 249 ARG A N 1
ATOM 1862 C CA . ARG A 1 249 ? 50.769 13.092 -24.024 1.00 32.03 249 ARG A CA 1
ATOM 1863 C C . ARG A 1 249 ? 51.068 12.724 -25.473 1.00 32.03 249 ARG A C 1
ATOM 1865 O O . ARG A 1 249 ? 51.086 11.556 -25.835 1.00 32.03 249 ARG A O 1
ATOM 1872 N N . SER A 1 250 ? 51.152 13.779 -26.280 1.00 32.88 250 SER A N 1
ATOM 1873 C CA . SER A 1 250 ? 52.095 13.973 -27.385 1.00 32.88 250 SER A CA 1
ATOM 1874 C C . SER A 1 250 ? 52.743 12.715 -27.976 1.00 32.88 250 SER A C 1
ATOM 1876 O O . SER A 1 250 ? 53.681 12.164 -27.400 1.00 32.88 250 SER A O 1
ATOM 1878 N N . CYS A 1 251 ? 52.327 12.369 -29.191 1.00 30.09 251 CYS A N 1
ATOM 1879 C CA . CYS A 1 251 ? 53.212 11.779 -30.187 1.00 30.09 251 CYS A CA 1
ATOM 1880 C C . CYS A 1 251 ? 53.341 12.772 -31.353 1.00 30.09 251 CYS A C 1
ATOM 1882 O O . CYS A 1 251 ? 52.369 12.983 -32.067 1.00 30.09 251 CYS A O 1
ATOM 1884 N N . LEU A 1 252 ? 54.559 13.319 -31.479 1.00 32.97 252 LEU A N 1
ATOM 1885 C CA . LEU A 1 252 ? 55.267 13.753 -32.696 1.00 32.97 252 LEU A CA 1
ATOM 1886 C C . LEU A 1 252 ? 54.742 14.967 -33.491 1.00 32.97 252 LEU A C 1
ATOM 1888 O O . LEU A 1 252 ? 53.621 14.953 -33.990 1.00 32.97 252 LEU A O 1
ATOM 1892 N N . GLY A 1 253 ? 55.636 15.947 -33.701 1.00 30.73 253 GLY A N 1
ATOM 1893 C CA . GLY A 1 253 ? 55.502 17.042 -34.673 1.00 30.73 253 GLY A CA 1
ATOM 1894 C C . GLY A 1 253 ? 55.775 18.409 -34.081 1.00 30.73 253 GLY A C 1
ATOM 1895 O O . GLY A 1 253 ? 54.784 19.048 -33.676 1.00 30.73 253 GLY A O 1
#

Sequence (253 aa):
GRAGEWFGVRLAGVQPDLMSLSKGLTAGYFPFGVAAVHARLVHAFEGAPNLMPHGFTNCGHPVGCAAAIATIEYIKQNDVIGNVQARGDEMRALLGRLAPHSSIVGDIRGAGMLTCVEFVEDKRTKVKLPQGQFMRLHAHAAKVYGLRLRGLNTWSLCINPASTVSRSEVYKIVAPLGRTLVDLGHCDDQLAAVV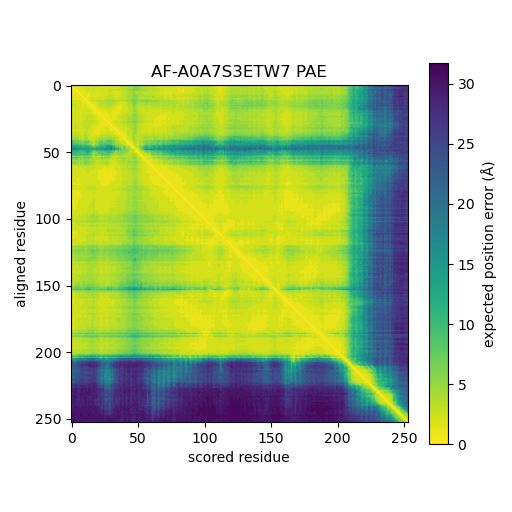DQIEAEGANLEPRFPLLVEWCGRLASLVRSSARDRSQMAAILLALGVGAALGRRSCLG

Radius of gyration: 24.71 Å; Cα contacts (8 Å, |Δi|>4): 311; chains: 1; bounding box: 80×32×68 Å

Foldseek 3Di:
DQQLDPDPCVVVVDDDQWDKDFCLLLVPPDGDIDIDGDPVCVVQQDDPPSPDPDDDPCVPQPVSVVSSVVSVVCCVVVVLSVLLQVLLVVLQVLLVLLQVFFQFFQDWDGGRQWIKTFGANHNVVRHADPLVVQVQLQVCLCPVLVAPWDDPDSTMTIGHDDSPQDNLVSLSNRLSSLVSRVVSVRGDPCSVVSSVVSNVVSVPDDDDDPPPVVVVVVVVVVVVVLVVDVVSVVVVCVSVPVPPDPDDDDDDD

InterPro domains:
  IPR005814 Aminotransferase class-III [PF00202] (1-175)
  IPR015422 Pyridoxal phosphate-dependent transferase, small domain [G3DSA:3.90.1150.10] (35-184)
  IPR015424 Pyridoxal phosphate-dependent transferase [SSF53383] (1-181)

Secondary structure (DSSP, 8-state):
-TTSSSSHHHHTT---SEEEE-GGGGTTSS---EEEE-HHHHGGG-STT-------TTTT-HHHHHHHHHHHHHHHHTTHHHHHHHHHHHHHHHHHHHGGGBSSEEEEEEETTEEEEEEEEETTTTEEPPHHHHHHHHHHHHHHS---PEEEETTEEEE---TT--HHHHHHHHHHHHHHHHHTT-B-TTHHHHHHHHHHHHHTSPP---HHHHHHHHHHHHHHHHTT-HHHHHHHHHHTT--SSS-------